Protein AF-0000000075948642 (afdb_homodimer)

pLDDT: mean 92.13, std 7.54, range [56.5, 98.81]

Secondary structure (DSSP, 8-state):
-PPBHHHHHHHTHHHHHHHHHHHHTT--HHHHHHHHHHHHHHHHTT--HHHHHHH---HHHHHHHHHHHHHHHHHTSTTPPPPPSSS--S-HHHHTTSSS---HHHHHHTHHHHHHHHHHHHHTHHHHHT-HHHHHHHHHHHHHHHHHHHHHHHHT----PPPPPHHHHSB---/-PPBHHHHHHHTHHHHHHHHHHHHTT--HHHHHHHHHHHHHHHHTT--HHHHHHH---HHHHHHHHHHHHHHHHHTSTTPPPPPSSS--S-HHHHTTSSS---HHHHHHTHHHHHHHHHHHHHTHHHHHT-HHHHHHHHHHHHHHHHHHHHHHHHT----PPPPPHHHHSB---

Sequence (348 aa):
MAVSVRDVLTFHRRDRRAYEKVIAVGRIPEIARNVVALFLWLELIGIDVITYVIECKNRRTVLRFVVEAESILACLRPDAAVPPSNTKSAIPLIAALISEPLGLHFFHFNREIAVRGLVHILDRVGTFIFDDNLYALLEGYEGAVRASEEESRRLGVQVALPELPPELAMPYSHMAVSVRDVLTFHRRDRRAYEKVIAVGRIPEIARNVVALFLWLELIGIDVITYVIECKNRRTVLRFVVEAESILACLRPDAAVPPSNTKSAIPLIAALISEPLGLHFFHFNREIAVRGLVHILDRVGTFIFDDNLYALLEGYEGAVRASEEESRRLGVQVALPELPPELAMPYSH

Foldseek 3Di:
DFQFLLNLCVVCVLLLLLLVLLVVLPDDNVLSLLLSLLQVVVVVVPQNVSVVLNPDPDSVVNVLSSQLSVVLVQLLDPPRDQDDPPDDASRVVSQVRDPDGDHSNVCNVVSVVSVVSSVVCCVASVVSSSDPVNVVLSVVQVVQQVVQVVVCVVVVHDRDRDDRDPNRGHGRDD/DFQFLLNLCVVCVLLLLLLVLVVVLPDDNVLSLLLSLLQVVCVVVPQNPSVVLNPDPDSVVNVLSSQLSVVLVQLLDPPHDQDDPPDDASRVVSQVRDPDGDHSNVCNVCSVVSVVSSVVCCVASVVSSSDPVNVVLSVVQVVQQVVQVVVCVVVVHDRDRDDRPPNRGHGRDD

Organism: Cocos nucifera (NCBI:txid13894)

Solvent-accessible surface area (backbone atoms only — not comparable to full-atom values): 19153 Å² total; per-residue (Å²): 130,76,37,24,37,45,55,51,49,49,67,38,40,66,57,35,50,32,35,52,51,41,37,71,70,66,41,55,68,73,56,24,50,54,44,44,35,46,35,56,51,37,35,46,54,57,31,67,51,51,65,52,48,61,68,50,83,52,64,66,61,46,44,50,53,51,52,29,43,51,53,49,56,52,36,47,39,92,86,40,70,83,53,68,84,82,56,77,56,81,35,57,73,68,31,66,60,39,93,58,94,56,50,62,41,56,46,44,76,42,20,70,60,51,50,37,28,37,51,38,41,49,74,44,64,35,60,55,53,72,29,66,66,58,51,51,51,49,51,52,51,53,50,48,39,50,51,32,45,52,51,16,62,76,68,72,51,79,68,65,76,64,83,74,56,67,78,40,59,34,70,52,82,131,130,76,38,24,37,46,54,50,48,49,66,39,42,68,56,35,50,33,33,52,50,41,38,70,71,67,41,54,69,75,57,22,52,54,44,44,37,46,36,54,51,37,36,47,55,57,31,66,50,51,67,52,49,60,67,51,81,51,64,68,60,46,44,49,54,51,52,30,43,52,54,49,56,52,35,47,40,93,84,41,70,83,54,68,84,83,56,78,51,81,34,57,73,70,29,67,59,41,94,58,94,56,47,61,41,58,45,44,75,43,20,69,61,50,49,36,27,37,51,36,40,49,73,44,66,36,61,54,53,71,28,66,65,58,50,52,51,48,52,51,49,53,50,47,39,51,52,31,46,53,52,18,62,74,69,70,50,81,68,65,77,65,84,76,55,67,78,40,60,35,71,51,81,130

Structure (mmCIF, N/CA/C/O backbone):
data_AF-0000000075948642-model_v1
#
loop_
_entity.id
_entity.type
_entity.pdbx_description
1 polymer 'Uncharacterized protein'
#
loop_
_atom_site.group_PDB
_atom_site.id
_atom_site.type_symbol
_atom_site.label_atom_id
_atom_site.label_alt_id
_atom_site.label_comp_id
_atom_site.label_asym_id
_atom_site.label_entity_id
_atom_site.label_seq_id
_atom_site.pdbx_PDB_ins_code
_atom_site.Cartn_x
_atom_site.Cartn_y
_atom_site.Cartn_z
_atom_site.occupancy
_atom_site.B_iso_or_equiv
_atom_site.auth_seq_id
_atom_site.auth_comp_id
_atom_site.auth_asym_id
_atom_site.auth_atom_id
_atom_site.pdbx_PDB_model_num
ATOM 1 N N . MET A 1 1 ? 11.117 -10.641 -12.352 1 56.5 1 MET A N 1
ATOM 2 C CA . MET A 1 1 ? 9.805 -10.734 -12.984 1 56.5 1 MET A CA 1
ATOM 3 C C . MET A 1 1 ? 8.898 -9.594 -12.539 1 56.5 1 MET A C 1
ATOM 5 O O . MET A 1 1 ? 9.031 -9.094 -11.422 1 56.5 1 MET A O 1
ATOM 9 N N . ALA A 1 2 ? 8.211 -8.938 -13.492 1 72.5 2 ALA A N 1
ATOM 10 C CA . ALA A 1 2 ? 7.301 -7.824 -13.25 1 72.5 2 ALA A CA 1
ATOM 11 C C . ALA A 1 2 ? 6.059 -8.289 -12.492 1 72.5 2 ALA A C 1
ATOM 13 O O . ALA A 1 2 ? 5.652 -9.445 -12.602 1 72.5 2 ALA A O 1
ATOM 14 N N . VAL A 1 3 ? 5.598 -7.543 -11.586 1 84.12 3 VAL A N 1
ATOM 15 C CA . VAL A 1 3 ? 4.355 -7.828 -10.867 1 84.12 3 VAL A CA 1
ATOM 16 C C . VAL A 1 3 ? 3.199 -7.934 -11.859 1 84.12 3 VAL A C 1
ATOM 18 O O . VAL A 1 3 ? 3.031 -7.07 -12.719 1 84.12 3 VAL A O 1
ATOM 21 N N . SER A 1 4 ? 2.514 -9.055 -11.812 1 87.75 4 SER A N 1
ATOM 22 C CA . SER A 1 4 ? 1.395 -9.258 -12.719 1 87.75 4 SER A CA 1
ATOM 23 C C . SER A 1 4 ? 0.08 -8.797 -12.102 1 87.75 4 SER A C 1
ATOM 25 O O . SER A 1 4 ? 0.013 -8.539 -10.898 1 87.75 4 SER A O 1
ATOM 27 N N . VAL A 1 5 ? -0.97 -8.734 -12.906 1 92.69 5 VAL A N 1
ATOM 28 C CA . VAL A 1 5 ? -2.312 -8.414 -12.43 1 92.69 5 VAL A CA 1
ATOM 29 C C . VAL A 1 5 ? -2.783 -9.477 -11.438 1 92.69 5 VAL A C 1
ATOM 31 O O . VAL A 1 5 ? -3.408 -9.148 -10.43 1 92.69 5 VAL A O 1
ATOM 34 N N . ARG A 1 6 ? -2.467 -10.672 -11.734 1 89.69 6 ARG A N 1
ATOM 35 C CA . ARG A 1 6 ? -2.801 -11.742 -10.797 1 89.69 6 ARG A CA 1
ATOM 36 C C . ARG A 1 6 ? -2.201 -11.477 -9.422 1 89.69 6 ARG A C 1
ATOM 38 O O . ARG A 1 6 ? -2.873 -11.648 -8.406 1 89.69 6 ARG A O 1
ATOM 45 N N . ASP A 1 7 ? -0.964 -11.086 -9.453 1 85.81 7 ASP A N 1
ATOM 46 C CA . ASP A 1 7 ? -0.274 -10.812 -8.195 1 85.81 7 ASP A CA 1
ATOM 47 C C . ASP A 1 7 ? -0.971 -9.695 -7.422 1 85.81 7 ASP A C 1
ATOM 49 O O . ASP A 1 7 ? -1.131 -9.781 -6.203 1 85.81 7 ASP A O 1
ATOM 53 N N . VAL A 1 8 ? -1.447 -8.711 -8.117 1 90.88 8 VAL A N 1
ATOM 54 C CA . VAL A 1 8 ? -2.119 -7.566 -7.508 1 90.88 8 VAL A CA 1
ATOM 55 C C . VAL A 1 8 ? -3.445 -8.016 -6.895 1 90.88 8 VAL A C 1
ATOM 57 O O . VAL A 1 8 ? -3.74 -7.695 -5.742 1 90.88 8 VAL A O 1
ATOM 60 N N . LEU A 1 9 ? -4.145 -8.75 -7.664 1 93 9 LEU A N 1
ATOM 61 C CA . LEU A 1 9 ? -5.453 -9.203 -7.199 1 93 9 LEU A CA 1
ATOM 62 C C . LEU A 1 9 ? -5.312 -10.109 -5.984 1 93 9 LEU A C 1
ATOM 64 O O . LEU A 1 9 ? -6.086 -10 -5.031 1 93 9 LEU A O 1
ATOM 68 N N . THR A 1 10 ? -4.312 -10.922 -6.035 1 87.81 10 THR A N 1
ATOM 69 C CA . THR A 1 10 ? -4.078 -11.836 -4.918 1 87.81 10 THR A CA 1
ATOM 70 C C . THR A 1 10 ? -3.656 -11.062 -3.672 1 87.81 10 THR A C 1
ATOM 72 O O . THR A 1 10 ? -4.141 -11.336 -2.572 1 87.81 10 THR A O 1
ATOM 75 N N . PHE A 1 11 ? -2.846 -10.109 -3.893 1 87.75 11 PHE A N 1
ATOM 76 C CA . PHE A 1 11 ? -2.336 -9.32 -2.775 1 87.75 11 PHE A CA 1
ATOM 77 C C . PHE A 1 11 ? -3.455 -8.516 -2.121 1 87.75 11 PHE A C 1
ATOM 79 O O . PHE A 1 11 ? -3.455 -8.32 -0.905 1 87.75 11 PHE A O 1
ATOM 86 N N . HIS A 1 12 ? -4.453 -8.125 -2.855 1 91.56 12 HIS A N 1
ATOM 87 C CA . HIS A 1 12 ? -5.516 -7.266 -2.354 1 91.56 12 HIS A CA 1
ATOM 88 C C . HIS A 1 12 ? -6.824 -8.031 -2.205 1 91.56 12 HIS A C 1
ATOM 90 O O . HIS A 1 12 ? -7.906 -7.445 -2.268 1 91.56 12 HIS A O 1
ATOM 96 N N . ARG A 1 13 ? -6.738 -9.273 -2.043 1 91.06 13 ARG A N 1
ATOM 97 C CA . ARG A 1 13 ? -7.922 -10.125 -1.941 1 91.06 13 ARG A CA 1
ATOM 98 C C . ARG A 1 13 ? -8.773 -9.734 -0.736 1 91.06 13 ARG A C 1
ATOM 100 O O . ARG A 1 13 ? -10 -9.758 -0.802 1 91.06 13 ARG A O 1
ATOM 107 N N . ARG A 1 14 ? -8.133 -9.445 0.344 1 93.06 14 ARG A N 1
ATOM 108 C CA . ARG A 1 14 ? -8.859 -9.039 1.541 1 93.06 14 ARG A CA 1
ATOM 109 C C . ARG A 1 14 ? -9.656 -7.766 1.29 1 93.06 14 ARG A C 1
ATOM 111 O O . ARG A 1 14 ? -10.781 -7.625 1.775 1 93.06 14 ARG A O 1
ATOM 118 N N . ASP A 1 15 ? -9.094 -6.887 0.523 1 95.75 15 ASP A N 1
ATOM 119 C CA . ASP A 1 15 ? -9.773 -5.637 0.198 1 95.75 15 ASP A CA 1
ATOM 120 C C . ASP A 1 15 ? -11.023 -5.898 -0.641 1 95.75 15 ASP A C 1
ATOM 122 O O . ASP A 1 15 ? -12.055 -5.25 -0.445 1 95.75 15 ASP A O 1
ATOM 126 N N . ARG A 1 16 ? -10.883 -6.832 -1.544 1 96.5 16 ARG A N 1
ATOM 127 C CA . ARG A 1 16 ? -12.039 -7.23 -2.344 1 96.5 16 ARG A CA 1
ATOM 128 C C . ARG A 1 16 ? -13.141 -7.809 -1.464 1 96.5 16 ARG A C 1
ATOM 130 O O . ARG A 1 16 ? -14.32 -7.504 -1.659 1 96.5 16 ARG A O 1
ATOM 137 N N . ARG A 1 17 ? -12.773 -8.602 -0.506 1 95.5 17 ARG A N 1
ATOM 138 C CA . ARG A 1 17 ? -13.75 -9.172 0.417 1 95.5 17 ARG A CA 1
ATOM 139 C C . ARG A 1 17 ? -14.453 -8.078 1.207 1 95.5 17 ARG A C 1
ATOM 141 O O . ARG A 1 17 ? -15.672 -8.141 1.419 1 95.5 17 ARG A O 1
ATOM 148 N N . ALA A 1 18 ? -13.695 -7.117 1.641 1 97.75 18 ALA A N 1
ATOM 149 C CA . ALA A 1 18 ? -14.305 -5.988 2.338 1 97.75 18 ALA A CA 1
ATOM 150 C C . ALA A 1 18 ? -15.305 -5.266 1.444 1 97.75 18 ALA A C 1
ATOM 152 O O . ALA A 1 18 ? -16.406 -4.906 1.892 1 97.75 18 ALA A O 1
ATOM 153 N N . TYR A 1 19 ? -14.922 -5.066 0.208 1 98.5 19 TYR A N 1
ATOM 154 C CA . TYR A 1 19 ? -15.797 -4.445 -0.784 1 98.5 19 TYR A CA 1
ATOM 155 C C . TYR A 1 19 ? -17.109 -5.207 -0.915 1 98.5 19 TYR A C 1
ATOM 157 O O . TYR A 1 19 ? -18.188 -4.613 -0.889 1 98.5 19 TYR A O 1
ATOM 165 N N . GLU A 1 20 ? -17.031 -6.477 -0.992 1 97.38 20 GLU A N 1
ATOM 166 C CA . GLU A 1 20 ? -18.219 -7.316 -1.11 1 97.38 20 GLU A CA 1
ATOM 167 C C . GLU A 1 20 ? -19.094 -7.199 0.127 1 97.38 20 GLU A C 1
ATOM 169 O O . GLU A 1 20 ? -20.328 -7.207 0.021 1 97.38 20 GLU A O 1
ATOM 174 N N . LYS A 1 21 ? -18.484 -7.105 1.248 1 98.19 21 LYS A N 1
ATOM 175 C CA . LYS A 1 21 ? -19.25 -6.941 2.479 1 98.19 21 LYS A CA 1
ATOM 176 C C . LYS A 1 21 ? -19.984 -5.605 2.494 1 98.19 21 LYS A C 1
ATOM 178 O O . LYS A 1 21 ? -21.141 -5.527 2.949 1 98.19 21 LYS A O 1
ATOM 183 N N . VAL A 1 22 ? -19.328 -4.582 2.02 1 98.56 22 VAL A N 1
ATOM 184 C CA . VAL A 1 22 ? -19.938 -3.264 1.978 1 98.56 22 VAL A CA 1
ATOM 185 C C . VAL A 1 22 ? -21.125 -3.277 1.008 1 98.56 22 VAL A C 1
ATOM 187 O O . VAL A 1 22 ? -22.188 -2.711 1.298 1 98.56 22 VAL A O 1
ATOM 190 N N . ILE A 1 23 ? -20.984 -3.971 -0.097 1 98.31 23 ILE A N 1
ATOM 191 C CA . ILE A 1 23 ? -22.078 -4.145 -1.049 1 98.31 23 ILE A CA 1
ATOM 192 C C . ILE A 1 23 ? -23.219 -4.891 -0.381 1 98.31 23 ILE A C 1
ATOM 194 O O . ILE A 1 23 ? -24.391 -4.516 -0.535 1 98.31 23 ILE A O 1
ATOM 198 N N . ALA A 1 24 ? -22.891 -5.848 0.366 1 97.56 24 ALA A N 1
ATOM 199 C CA . ALA A 1 24 ? -23.875 -6.727 0.978 1 97.56 24 ALA A CA 1
ATOM 200 C C . ALA A 1 24 ? -24.734 -5.969 1.991 1 97.56 24 ALA A C 1
ATOM 202 O O . ALA A 1 24 ? -25.875 -6.348 2.252 1 97.56 24 ALA A O 1
ATOM 203 N N . VAL A 1 25 ? -24.203 -4.938 2.547 1 97.94 25 VAL A N 1
ATOM 204 C CA . VAL A 1 25 ? -24.984 -4.191 3.529 1 97.94 25 VAL A CA 1
ATOM 205 C C . VAL A 1 25 ? -25.766 -3.088 2.832 1 97.94 25 VAL A C 1
ATOM 207 O O . VAL A 1 25 ? -26.391 -2.244 3.49 1 97.94 25 VAL A O 1
ATOM 210 N N . GLY A 1 26 ? -25.656 -3.012 1.546 1 97.56 26 GLY A N 1
ATOM 211 C CA . GLY A 1 26 ? -26.656 -2.236 0.812 1 97.56 26 GLY A CA 1
ATOM 212 C C . GLY A 1 26 ? -26.062 -1.026 0.114 1 97.56 26 GLY A C 1
ATOM 213 O O . GLY A 1 26 ? -26.797 -0.199 -0.432 1 97.56 26 GLY A O 1
ATOM 214 N N . ARG A 1 27 ? -24.812 -0.917 0.08 1 98.19 27 ARG A N 1
ATOM 215 C CA . ARG A 1 27 ? -24.234 0.229 -0.607 1 98.19 27 ARG A CA 1
ATOM 216 C C . ARG A 1 27 ? -24.016 -0.07 -2.088 1 98.19 27 ARG A C 1
ATOM 218 O O . ARG A 1 27 ? -23.672 -1.196 -2.455 1 98.19 27 ARG A O 1
ATOM 225 N N . ILE A 1 28 ? -24.25 0.987 -2.861 1 98 28 ILE A N 1
ATOM 226 C CA . ILE A 1 28 ? -24 0.868 -4.293 1 98 28 ILE A CA 1
ATOM 227 C C . ILE A 1 28 ? -22.5 0.873 -4.555 1 98 28 ILE A C 1
ATOM 229 O O . ILE A 1 28 ? -21.719 1.335 -3.721 1 98 28 ILE A O 1
ATOM 233 N N . PRO A 1 29 ? -22.031 0.426 -5.695 1 97.69 29 PRO A N 1
ATOM 234 C CA . PRO A 1 29 ? -20.609 0.275 -6 1 97.69 29 PRO A CA 1
ATOM 235 C C . PRO A 1 29 ? -19.828 1.581 -5.848 1 97.69 29 PRO A C 1
ATOM 237 O O . PRO A 1 29 ? -18.703 1.58 -5.344 1 97.69 29 PRO A O 1
ATOM 240 N N . GLU A 1 30 ? -20.406 2.645 -6.219 1 97.06 30 GLU A N 1
ATOM 241 C CA . GLU A 1 30 ? -19.719 3.93 -6.148 1 97.06 30 GLU A CA 1
ATOM 242 C C . GLU A 1 30 ? -19.359 4.285 -4.707 1 97.06 30 GLU A C 1
ATOM 244 O O . GLU A 1 30 ? -18.234 4.703 -4.43 1 97.06 30 GLU A O 1
ATOM 249 N N . ILE A 1 31 ? -20.281 4.07 -3.85 1 97.88 31 ILE A N 1
ATOM 250 C CA . ILE A 1 31 ? -20.062 4.359 -2.438 1 97.88 31 ILE A CA 1
ATOM 251 C C . ILE A 1 31 ? -19.141 3.312 -1.831 1 97.88 31 ILE A C 1
ATOM 253 O O . ILE A 1 31 ? -18.203 3.65 -1.094 1 97.88 31 ILE A O 1
ATOM 257 N N . ALA A 1 32 ? -19.359 2.092 -2.199 1 98.69 32 ALA A N 1
ATOM 258 C CA . ALA A 1 32 ? -18.578 0.983 -1.654 1 98.69 32 ALA A CA 1
ATOM 259 C C . ALA A 1 32 ? -17.094 1.134 -1.993 1 98.69 32 ALA A C 1
ATOM 261 O O . ALA A 1 32 ? -16.234 0.899 -1.146 1 98.69 32 ALA A O 1
ATOM 262 N N . ARG A 1 33 ? -16.844 1.571 -3.195 1 98.5 33 ARG A N 1
ATOM 263 C CA . ARG A 1 33 ? -15.453 1.778 -3.607 1 98.5 33 ARG A CA 1
ATOM 264 C C . ARG A 1 33 ? -14.781 2.844 -2.75 1 98.5 33 ARG A C 1
ATOM 266 O O . ARG A 1 33 ? -13.641 2.668 -2.314 1 98.5 33 ARG A O 1
ATOM 273 N N . ASN A 1 34 ? -15.508 3.926 -2.504 1 98.56 34 ASN A N 1
ATOM 274 C CA . ASN A 1 34 ? -14.945 5.012 -1.708 1 98.56 34 ASN A CA 1
ATOM 275 C C . ASN A 1 34 ? -14.734 4.59 -0.256 1 98.56 34 ASN A C 1
ATOM 277 O O . ASN A 1 34 ? -13.742 4.961 0.364 1 98.56 34 ASN A O 1
ATOM 281 N N . VAL A 1 35 ? -15.609 3.811 0.231 1 98.81 35 VAL A N 1
ATOM 282 C CA . VAL A 1 35 ? -15.531 3.336 1.608 1 98.81 35 VAL A CA 1
ATOM 283 C C . VAL A 1 35 ? -14.328 2.408 1.767 1 98.81 35 VAL A C 1
ATOM 285 O O . VAL A 1 35 ? -13.523 2.576 2.686 1 98.81 35 VAL A O 1
ATOM 288 N N . VAL A 1 36 ? -14.141 1.507 0.868 1 98.75 36 VAL A N 1
ATOM 289 C CA . VAL A 1 36 ? -13.047 0.55 0.965 1 98.75 36 VAL A CA 1
ATOM 290 C C . VAL A 1 36 ? -11.719 1.258 0.7 1 98.75 36 VAL A C 1
ATOM 292 O O . VAL A 1 36 ? -10.711 0.963 1.347 1 98.75 36 VAL A O 1
ATOM 295 N N . ALA A 1 37 ? -11.742 2.219 -0.238 1 98.44 37 ALA A N 1
ATOM 296 C CA . ALA A 1 37 ? -10.539 3.031 -0.441 1 98.44 37 ALA A CA 1
ATOM 297 C C . ALA A 1 37 ? -10.141 3.748 0.845 1 98.44 37 ALA A C 1
ATOM 299 O O . ALA A 1 37 ? -8.953 3.826 1.175 1 98.44 37 ALA A O 1
ATOM 300 N N . LEU A 1 38 ? -11.125 4.215 1.552 1 98.5 38 LEU A N 1
ATOM 301 C CA . LEU A 1 38 ? -10.844 4.863 2.828 1 98.5 38 LEU A CA 1
ATOM 302 C C . LEU A 1 38 ? -10.266 3.863 3.828 1 98.5 38 LEU A C 1
ATOM 304 O O . LEU A 1 38 ? -9.32 4.176 4.551 1 98.5 38 LEU A O 1
ATOM 308 N N . PHE A 1 39 ? -10.867 2.656 3.855 1 98.38 39 PHE A N 1
ATOM 309 C CA . PHE A 1 39 ? -10.336 1.626 4.738 1 98.38 39 PHE A CA 1
ATOM 310 C C . PHE A 1 39 ? -8.867 1.349 4.422 1 98.38 39 PHE A C 1
ATOM 312 O O . PHE A 1 39 ? -8.047 1.208 5.328 1 98.38 39 PHE A O 1
ATOM 319 N N . LEU A 1 40 ? -8.539 1.325 3.176 1 96.81 40 LEU A N 1
ATOM 320 C CA . LEU A 1 40 ? -7.156 1.107 2.75 1 96.81 40 LEU A CA 1
ATOM 321 C C . LEU A 1 40 ? -6.262 2.258 3.197 1 96.81 40 LEU A C 1
ATOM 323 O O . LEU A 1 40 ? -5.145 2.033 3.668 1 96.81 40 LEU A O 1
ATOM 327 N N . TRP A 1 41 ? -6.77 3.414 3.076 1 96.75 41 TRP A N 1
ATOM 328 C CA . TRP A 1 41 ? -6.004 4.586 3.488 1 96.75 41 TRP A CA 1
ATOM 329 C C . TRP A 1 41 ? -5.797 4.598 5 1 96.75 41 TRP A C 1
ATOM 331 O O . TRP A 1 41 ? -4.703 4.902 5.48 1 96.75 41 TRP A O 1
ATOM 341 N N . LEU A 1 42 ? -6.797 4.25 5.754 1 96.38 42 LEU A N 1
ATOM 342 C CA . LEU A 1 42 ? -6.691 4.168 7.207 1 96.38 42 LEU A CA 1
ATOM 343 C C . LEU A 1 42 ? -5.621 3.166 7.621 1 96.38 42 LEU A C 1
ATOM 345 O O . LEU A 1 42 ? -4.891 3.391 8.586 1 96.38 42 LEU A O 1
ATOM 349 N N . GLU A 1 43 ? -5.562 2.121 6.91 1 93.62 43 GLU A N 1
ATOM 350 C CA . GLU A 1 43 ? -4.547 1.113 7.199 1 93.62 43 GLU A CA 1
ATOM 351 C C . GLU A 1 43 ? -3.143 1.692 7.066 1 93.62 43 GLU A C 1
ATOM 353 O O . GLU A 1 43 ? -2.244 1.344 7.836 1 93.62 43 GLU A O 1
ATOM 358 N N . LEU A 1 44 ? -2.959 2.547 6.105 1 89.62 44 LEU A N 1
ATOM 359 C CA . LEU A 1 44 ? -1.662 3.166 5.863 1 89.62 44 LEU A CA 1
ATOM 360 C C . LEU A 1 44 ? -1.231 4.012 7.055 1 89.62 44 LEU A C 1
ATOM 362 O O . LEU A 1 44 ? -0.052 4.34 7.195 1 89.62 44 LEU A O 1
ATOM 366 N N . ILE A 1 45 ? -2.205 4.426 7.863 1 89.75 45 ILE A N 1
ATOM 367 C CA . ILE A 1 45 ? -1.838 5.223 9.031 1 89.75 45 ILE A CA 1
ATOM 368 C C . ILE A 1 45 ? -2.064 4.414 10.305 1 89.75 45 ILE A C 1
ATOM 370 O O . ILE A 1 45 ? -2.217 4.98 11.391 1 89.75 45 ILE A O 1
ATOM 374 N N . GLY A 1 46 ? -2.244 3.096 10.109 1 88.5 46 GLY A N 1
ATOM 375 C CA . GLY A 1 46 ? -2.184 2.189 11.242 1 88.5 46 GLY A CA 1
ATOM 376 C C . GLY A 1 46 ? -3.553 1.768 11.75 1 88.5 46 GLY A C 1
ATOM 377 O O . GLY A 1 46 ? -3.672 1.18 12.82 1 88.5 46 GLY A O 1
ATOM 378 N N . ILE A 1 47 ? -4.574 2.08 11.078 1 94.06 47 ILE A N 1
ATOM 379 C CA . ILE A 1 47 ? -5.922 1.711 11.5 1 94.06 47 ILE A CA 1
ATOM 380 C C . ILE A 1 47 ? -6.465 0.611 10.586 1 94.06 47 ILE A C 1
ATOM 382 O O . ILE A 1 47 ? -6.824 0.87 9.438 1 94.06 47 ILE A O 1
ATOM 386 N N . ASP A 1 48 ? -6.551 -0.571 11.117 1 93.69 48 ASP A N 1
ATOM 387 C CA . ASP A 1 48 ? -6.93 -1.726 10.305 1 93.69 48 ASP A CA 1
ATOM 388 C C . ASP A 1 48 ? -8.422 -2.016 10.438 1 93.69 48 ASP A C 1
ATOM 390 O O . ASP A 1 48 ? -8.828 -2.9 11.195 1 93.69 48 ASP A O 1
ATOM 394 N N . VAL A 1 49 ? -9.203 -1.4 9.648 1 96.62 49 VAL A N 1
ATOM 395 C CA . VAL A 1 49 ? -10.648 -1.585 9.648 1 96.62 49 VAL A CA 1
ATOM 396 C C . VAL A 1 49 ? -11.016 -2.814 8.82 1 96.62 49 VAL A C 1
ATOM 398 O O . VAL A 1 49 ? -11.969 -3.525 9.141 1 96.62 49 VAL A O 1
ATOM 401 N N . ILE A 1 50 ? -10.258 -3.096 7.812 1 96.19 50 ILE A N 1
ATOM 402 C CA . ILE A 1 50 ? -10.562 -4.148 6.848 1 96.19 50 ILE A CA 1
ATOM 403 C C . ILE A 1 50 ? -10.602 -5.5 7.559 1 96.19 50 ILE A C 1
ATOM 405 O O . ILE A 1 50 ? -11.547 -6.273 7.379 1 96.19 50 ILE A O 1
ATOM 409 N N . THR A 1 51 ? -9.633 -5.777 8.359 1 93.69 51 THR A N 1
ATOM 410 C CA . THR A 1 51 ? -9.586 -7.051 9.07 1 93.69 51 THR A CA 1
ATOM 411 C C . THR A 1 51 ? -10.844 -7.25 9.906 1 93.69 51 THR A C 1
ATOM 413 O O . THR A 1 51 ? -11.445 -8.32 9.883 1 93.69 51 THR A O 1
ATOM 416 N N . TYR A 1 52 ? -11.273 -6.18 10.555 1 94 52 TYR A N 1
ATOM 417 C CA . TYR A 1 52 ? -12.461 -6.262 11.398 1 94 52 TYR A CA 1
ATOM 418 C C . TYR A 1 52 ? -13.711 -6.496 10.555 1 94 52 TYR A C 1
ATOM 420 O O . TYR A 1 52 ? -14.539 -7.348 10.883 1 94 52 TYR A O 1
ATOM 428 N N . VAL A 1 53 ? -13.805 -5.793 9.508 1 96.75 53 VAL A N 1
ATOM 429 C CA . VAL A 1 53 ? -14.969 -5.863 8.633 1 96.75 53 VAL A CA 1
ATOM 430 C C . VAL A 1 53 ? -15.078 -7.258 8.031 1 96.75 53 VAL A C 1
ATOM 432 O O . VAL A 1 53 ? -16.156 -7.859 8.023 1 96.75 53 VAL A O 1
ATOM 435 N N . ILE A 1 54 ? -14.016 -7.797 7.543 1 95.38 54 ILE A N 1
ATOM 436 C CA . ILE A 1 54 ? -14.047 -9.086 6.863 1 95.38 54 ILE A CA 1
ATOM 437 C C . ILE A 1 54 ? -14.359 -10.195 7.871 1 95.38 54 ILE A C 1
ATOM 439 O O . ILE A 1 54 ? -15.031 -11.172 7.547 1 95.38 54 ILE A O 1
ATOM 443 N N . GLU A 1 55 ? -13.922 -10.06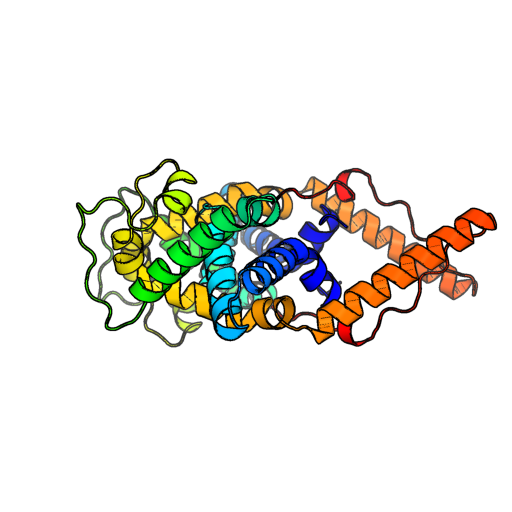2 9.07 1 94.75 55 GLU A N 1
ATOM 444 C CA . GLU A 1 55 ? -14.094 -11.109 10.07 1 94.75 55 GLU A CA 1
ATOM 445 C C . GLU A 1 55 ? -15.445 -10.984 10.773 1 94.75 55 GLU A C 1
ATOM 447 O O . GLU A 1 55 ? -15.938 -11.945 11.367 1 94.75 55 GLU A O 1
ATOM 452 N N . CYS A 1 56 ? -15.969 -9.836 10.766 1 95.5 56 CYS A N 1
ATOM 453 C CA . CYS A 1 56 ? -17.234 -9.57 11.461 1 95.5 56 CYS A CA 1
ATOM 454 C C . CYS A 1 56 ? -18.391 -10.258 10.766 1 95.5 56 CYS A C 1
ATOM 456 O O . CYS A 1 56 ? -18.609 -10.07 9.562 1 95.5 56 CYS A O 1
ATOM 458 N N . LYS A 1 57 ? -19.125 -11.086 11.484 1 95.38 57 LYS A N 1
ATOM 459 C CA . LYS A 1 57 ? -20.281 -11.797 10.938 1 95.38 57 LYS A CA 1
ATOM 460 C C . LYS A 1 57 ? -21.562 -11.008 11.141 1 95.38 57 LYS A C 1
ATOM 462 O O . LYS A 1 57 ? -22.578 -11.281 10.5 1 95.38 57 LYS A O 1
ATOM 467 N N . ASN A 1 58 ? -21.531 -10.039 12.062 1 96.56 58 ASN A N 1
ATOM 468 C CA . ASN A 1 58 ? -22.719 -9.234 12.375 1 96.56 58 ASN A CA 1
ATOM 469 C C . ASN A 1 58 ? -22.906 -8.102 11.359 1 96.56 58 ASN A C 1
ATOM 471 O O . ASN A 1 58 ? -22.125 -7.148 11.344 1 96.56 58 ASN A O 1
ATOM 475 N N . ARG A 1 59 ? -23.969 -8.211 10.609 1 95.94 59 ARG A N 1
ATOM 476 C CA . ARG A 1 59 ? -24.25 -7.273 9.523 1 95.94 59 ARG A CA 1
ATOM 477 C C . ARG A 1 59 ? -24.422 -5.855 10.055 1 95.94 59 ARG A C 1
ATOM 479 O O . ARG A 1 59 ? -24.016 -4.891 9.414 1 95.94 59 ARG A O 1
ATOM 486 N N . ARG A 1 60 ? -25.016 -5.707 11.164 1 97 60 ARG A N 1
ATOM 487 C CA . ARG A 1 60 ? -25.25 -4.395 11.742 1 97 60 ARG A CA 1
ATOM 488 C C . ARG A 1 60 ? -23.938 -3.711 12.125 1 97 60 ARG A C 1
ATOM 490 O O . ARG A 1 60 ? -23.781 -2.504 11.922 1 97 60 ARG A O 1
ATOM 497 N N . THR A 1 61 ? -23.078 -4.508 12.648 1 97.5 61 THR A N 1
ATOM 498 C CA . THR A 1 61 ? -21.766 -3.975 13.016 1 97.5 61 THR A CA 1
ATOM 499 C C . THR A 1 61 ? -21 -3.523 11.773 1 97.5 61 THR A C 1
ATOM 501 O O . THR A 1 61 ? -20.391 -2.453 11.766 1 97.5 61 THR A O 1
ATOM 504 N N . VAL A 1 62 ? -21.062 -4.309 10.742 1 98.25 62 VAL A N 1
ATOM 505 C CA . VAL A 1 62 ? -20.422 -3.93 9.484 1 98.25 62 VAL A CA 1
ATOM 506 C C . VAL A 1 62 ? -21.016 -2.615 8.984 1 98.25 62 VAL A C 1
ATOM 508 O O . VAL A 1 62 ? -20.281 -1.708 8.586 1 98.25 62 VAL A O 1
ATOM 511 N N . LEU A 1 63 ? -22.328 -2.535 9.07 1 98.25 63 LEU A N 1
ATOM 512 C CA . LEU A 1 63 ? -23.016 -1.323 8.625 1 98.25 63 LEU A CA 1
ATOM 513 C C . LEU A 1 63 ? -22.547 -0.113 9.422 1 98.25 63 LEU A C 1
ATOM 515 O O . LEU A 1 63 ? -22.375 0.975 8.867 1 98.25 63 LEU A O 1
ATOM 519 N N . ARG A 1 64 ? -22.312 -0.274 10.672 1 97.75 64 ARG A N 1
ATOM 520 C CA . ARG A 1 64 ? -21.859 0.828 11.508 1 97.75 64 ARG A CA 1
ATOM 521 C C . ARG A 1 64 ? -20.469 1.306 11.078 1 97.75 64 ARG A C 1
ATOM 523 O O . ARG A 1 64 ? -20.219 2.51 11.023 1 97.75 64 ARG A O 1
ATOM 530 N N . PHE A 1 65 ? -19.578 0.385 10.734 1 98.25 65 PHE A N 1
ATOM 531 C CA . PHE A 1 65 ? -18.281 0.751 10.195 1 98.25 65 PHE A CA 1
ATOM 532 C C . PHE A 1 65 ? -18.422 1.541 8.898 1 98.25 65 PHE A C 1
ATOM 534 O O . PHE A 1 65 ? -17.734 2.537 8.688 1 98.25 65 PHE A O 1
ATOM 541 N N . VAL A 1 66 ? -19.344 1.097 8.078 1 98.56 66 VAL A N 1
ATOM 542 C CA . VAL A 1 66 ? -19.562 1.731 6.785 1 98.56 66 VAL A CA 1
ATOM 543 C C . VAL A 1 66 ? -20.094 3.148 6.988 1 98.56 66 VAL A C 1
ATOM 545 O O . VAL A 1 66 ? -19.625 4.094 6.352 1 98.56 66 VAL A O 1
ATOM 548 N N . VAL A 1 67 ? -21.016 3.299 7.891 1 98.12 67 VAL A N 1
ATOM 549 C CA . VAL A 1 67 ? -21.609 4.602 8.156 1 98.12 67 VAL A CA 1
ATOM 550 C C . VAL A 1 67 ? -20.547 5.551 8.727 1 98.12 67 VAL A C 1
ATOM 552 O O . VAL A 1 67 ? -20.5 6.727 8.367 1 98.12 67 VAL A O 1
ATOM 555 N N . GLU A 1 68 ? -19.703 5.074 9.602 1 97.75 68 GLU A N 1
ATOM 556 C CA . GLU A 1 68 ? -18.609 5.887 10.125 1 97.75 68 GLU A CA 1
ATOM 557 C C . GLU A 1 68 ? -17.672 6.316 9.008 1 97.75 68 GLU A C 1
ATOM 559 O O .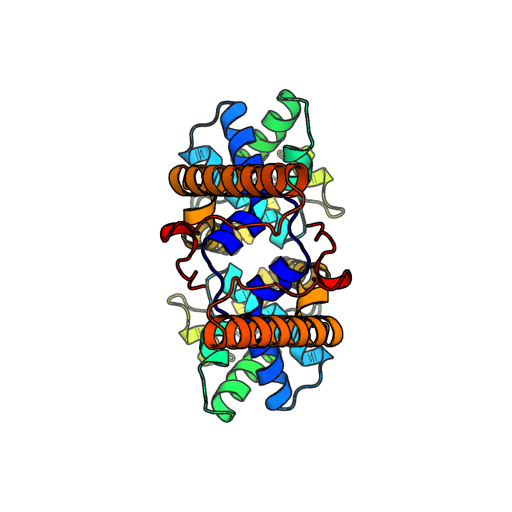 GLU A 1 68 ? -17.234 7.469 8.961 1 97.75 68 GLU A O 1
ATOM 564 N N . ALA A 1 69 ? -17.359 5.367 8.102 1 98.38 69 ALA A N 1
ATOM 565 C CA . ALA A 1 69 ? -16.516 5.703 6.961 1 98.38 69 ALA A CA 1
ATOM 566 C C . ALA A 1 69 ? -17.141 6.789 6.102 1 98.38 69 ALA A C 1
ATOM 568 O O . ALA A 1 69 ? -16.453 7.703 5.641 1 98.38 69 ALA A O 1
ATOM 569 N N . GLU A 1 70 ? -18.422 6.691 5.914 1 98.06 70 GLU A N 1
ATOM 570 C CA . GLU A 1 70 ? -19.141 7.703 5.148 1 98.06 70 GLU A CA 1
ATOM 571 C C . GLU A 1 70 ? -19.047 9.07 5.82 1 98.06 70 GLU A C 1
ATOM 573 O O . GLU A 1 70 ? -18.953 10.094 5.145 1 98.06 70 GLU A O 1
ATOM 578 N N . SER A 1 71 ? -19.109 9.094 7.125 1 96.25 71 SER A N 1
ATOM 579 C CA . SER A 1 71 ? -18.953 10.344 7.859 1 96.25 71 SER A CA 1
ATOM 580 C C . SER A 1 71 ? -17.562 10.945 7.648 1 96.25 71 SER A C 1
ATOM 582 O O . SER A 1 71 ? -17.422 12.164 7.5 1 96.25 71 SER A O 1
ATOM 584 N N . ILE A 1 72 ? -16.594 10.102 7.641 1 97.12 72 ILE A N 1
ATOM 585 C CA . ILE A 1 72 ? -15.227 10.562 7.395 1 97.12 72 ILE A CA 1
ATOM 586 C C . ILE A 1 72 ? -15.125 11.125 5.98 1 97.12 72 ILE A C 1
ATOM 588 O O . ILE A 1 72 ? -14.57 12.211 5.777 1 97.12 72 ILE A O 1
ATOM 592 N N . LEU A 1 73 ? -15.648 10.422 5.004 1 97.69 73 LEU A N 1
ATOM 593 C CA . LEU A 1 73 ? -15.609 10.867 3.613 1 97.69 73 LEU A CA 1
ATOM 594 C C . LEU A 1 73 ? -16.297 12.227 3.457 1 97.69 73 LEU A C 1
ATOM 596 O O . LEU A 1 73 ? -15.828 13.07 2.684 1 97.69 73 LEU A O 1
ATOM 600 N N . ALA A 1 74 ? -17.328 12.406 4.207 1 96 74 ALA A N 1
ATOM 601 C CA . ALA A 1 74 ? -18.031 13.688 4.176 1 96 74 ALA A CA 1
ATOM 602 C C . ALA A 1 74 ? -17.141 14.812 4.68 1 96 74 ALA A C 1
ATOM 604 O O . ALA A 1 74 ? -17.188 15.93 4.156 1 96 74 ALA A O 1
ATOM 605 N N . CYS A 1 75 ? -16.281 14.523 5.621 1 94.56 75 CYS A N 1
ATOM 606 C CA . CYS A 1 75 ? -15.383 15.508 6.223 1 94.56 75 CYS A CA 1
ATOM 607 C C . CYS A 1 75 ? -14.266 15.875 5.262 1 94.56 75 CYS A C 1
ATOM 609 O O . CYS A 1 75 ? -13.602 16.906 5.438 1 94.56 75 CYS A O 1
ATOM 611 N N . LEU A 1 76 ? -14.016 15.047 4.285 1 96.06 76 LEU A N 1
ATOM 612 C CA . LEU A 1 76 ? -12.898 15.266 3.379 1 96.06 76 LEU A CA 1
ATOM 613 C C . LEU A 1 76 ? -13.297 16.172 2.221 1 96.06 76 LEU A C 1
ATOM 615 O O . LEU A 1 76 ? -12.445 16.641 1.471 1 96.06 76 LEU A O 1
ATOM 619 N N . ARG A 1 77 ? -14.539 16.453 2.178 1 94.81 77 ARG A N 1
ATOM 620 C CA . ARG A 1 77 ? -15.016 17.328 1.101 1 94.81 77 ARG A CA 1
ATOM 621 C C . ARG A 1 77 ? -14.469 18.734 1.258 1 94.81 77 ARG A C 1
ATOM 623 O O . ARG A 1 77 ? -14.305 19.219 2.379 1 94.81 77 ARG A O 1
ATOM 630 N N . PRO A 1 78 ? -14.125 19.391 0.131 1 90.19 78 PRO A N 1
ATOM 631 C CA . PRO A 1 78 ? -13.531 20.719 0.191 1 90.19 78 PRO A CA 1
ATOM 632 C C . PRO A 1 78 ? -14.398 21.719 0.946 1 90.19 78 PRO A C 1
ATOM 634 O O . PRO A 1 78 ? -13.883 22.609 1.635 1 90.19 78 PRO A O 1
ATOM 637 N N . ASP A 1 79 ? -15.688 21.625 0.894 1 91.44 79 ASP A N 1
ATOM 638 C CA . ASP A 1 79 ? -16.594 22.594 1.502 1 91.44 79 ASP A CA 1
ATOM 639 C C . ASP A 1 79 ? -17.141 22.078 2.826 1 91.44 79 ASP A C 1
ATOM 641 O O . ASP A 1 79 ? -18.109 22.625 3.365 1 91.44 79 ASP A O 1
ATOM 645 N N . ALA A 1 80 ? -16.438 21.094 3.346 1 91.69 80 ALA A N 1
ATOM 646 C CA . ALA A 1 80 ? -16.953 20.516 4.582 1 91.69 80 ALA A CA 1
ATOM 647 C C . ALA A 1 80 ? -16.703 21.453 5.766 1 91.69 80 ALA A C 1
ATOM 649 O O . ALA A 1 80 ? -15.648 22.078 5.867 1 91.69 80 ALA A O 1
ATOM 650 N N . ALA A 1 81 ? -17.703 21.531 6.602 1 90.31 81 ALA A N 1
ATOM 651 C CA . ALA A 1 81 ? -17.578 22.328 7.816 1 90.31 81 ALA A CA 1
ATOM 652 C C . ALA A 1 81 ? -16.625 21.656 8.812 1 90.31 81 ALA A C 1
ATOM 654 O O . ALA A 1 81 ? -16.469 20.438 8.797 1 90.31 81 ALA A O 1
ATOM 655 N N . VAL A 1 82 ? -16 22.5 9.594 1 89.88 82 VAL A N 1
ATOM 656 C CA . VAL A 1 82 ? -15.141 21.984 10.656 1 89.88 82 VAL A CA 1
ATOM 657 C C . VAL A 1 82 ? -15.977 21.219 11.68 1 89.88 82 VAL A C 1
ATOM 659 O O . VAL A 1 82 ? -16.938 21.766 12.227 1 89.88 82 VAL A O 1
ATOM 662 N N . PRO A 1 83 ? -15.578 19.984 11.836 1 88.81 83 PRO A N 1
ATOM 663 C CA . PRO A 1 83 ? -16.328 19.234 12.836 1 88.81 83 PRO A CA 1
ATOM 664 C C . PRO A 1 83 ? -16.078 19.719 14.258 1 88.81 83 PRO A C 1
ATOM 666 O O . PRO A 1 83 ? -15.008 20.266 14.547 1 88.81 83 PRO A O 1
ATOM 669 N N . PRO A 1 84 ? -17.109 19.562 15.102 1 79.94 84 PRO A N 1
ATOM 670 C CA . PRO A 1 84 ? -16.875 19.953 16.5 1 79.94 84 PRO A CA 1
ATOM 671 C C . PRO A 1 84 ? -15.812 19.094 17.188 1 79.94 84 PRO A C 1
ATOM 673 O O . PRO A 1 84 ? -15.688 17.906 16.906 1 79.94 84 PRO A O 1
ATOM 676 N N . SER A 1 85 ? -14.953 19.719 17.984 1 70.5 85 SER A N 1
ATOM 677 C CA . SER A 1 85 ? -13.867 19.031 18.672 1 70.5 85 SER A CA 1
ATOM 678 C C . SER A 1 85 ? -14.406 18.094 19.75 1 70.5 85 SER A C 1
ATOM 680 O O . SER A 1 85 ? -13.828 17.031 20 1 70.5 85 SER A O 1
ATOM 682 N N . ASN A 1 86 ? -15.438 18.516 20.578 1 62.72 86 ASN A N 1
ATOM 683 C CA . ASN A 1 86 ? -15.93 17.812 21.766 1 62.72 86 ASN A CA 1
ATOM 684 C C . ASN A 1 86 ? -17 16.797 21.422 1 62.72 86 ASN A C 1
ATOM 686 O O . ASN A 1 86 ? -17.641 16.234 22.312 1 62.72 86 ASN A O 1
ATOM 690 N N . THR A 1 87 ? -17.422 16.734 20.266 1 56.56 87 THR A N 1
ATOM 691 C CA . THR A 1 87 ? -18.594 15.891 20.047 1 56.56 87 THR A CA 1
ATOM 692 C C . THR A 1 87 ? -18.25 14.414 20.203 1 56.56 87 THR A C 1
ATOM 694 O O . THR A 1 87 ? -17.125 14 19.891 1 56.56 87 THR A O 1
ATOM 697 N N . LYS A 1 88 ? -19.125 13.664 21.062 1 58.66 88 LYS A N 1
ATOM 698 C CA . LYS A 1 88 ? -19.172 12.203 21.047 1 58.66 88 LYS A CA 1
ATOM 699 C C . LYS A 1 88 ? -18.703 11.656 19.703 1 58.66 88 LYS A C 1
ATOM 701 O O . LYS A 1 88 ? -19.109 12.156 18.641 1 58.66 88 LYS A O 1
ATOM 706 N N . SER A 1 89 ? -17.719 10.867 19.656 1 71.5 89 SER A N 1
ATOM 707 C CA . SER A 1 89 ? -16.984 10.414 18.484 1 71.5 89 SER A CA 1
ATOM 708 C C . SER A 1 89 ? -17.922 9.898 17.406 1 71.5 89 SER A C 1
ATOM 710 O O . SER A 1 89 ? -18.781 9.055 17.672 1 71.5 89 SER A O 1
ATOM 712 N N . ALA A 1 90 ? -18.203 10.758 16.328 1 85.88 90 ALA A N 1
ATOM 713 C CA . ALA A 1 90 ? -19 10.367 15.164 1 85.88 90 ALA A CA 1
ATOM 714 C C . ALA A 1 90 ? -18.469 9.07 14.555 1 85.88 90 ALA A C 1
ATOM 716 O O . ALA A 1 90 ? -19.125 8.461 13.711 1 85.88 90 ALA A O 1
ATOM 717 N N . ILE A 1 91 ? -17.359 8.617 15.133 1 95.06 91 ILE A N 1
ATOM 718 C CA . ILE A 1 91 ? -16.766 7.41 14.562 1 95.06 91 ILE A CA 1
ATOM 719 C C . ILE A 1 91 ? -16.234 6.512 15.672 1 95.06 91 ILE A C 1
ATOM 721 O O . ILE A 1 91 ? -15.062 6.125 15.656 1 95.06 91 ILE A O 1
ATOM 725 N N . PRO A 1 92 ? -17.094 6.062 16.578 1 94.94 92 PRO A N 1
ATOM 726 C CA . PRO A 1 92 ? -16.641 5.34 17.766 1 94.94 92 PRO A CA 1
ATOM 727 C C . PRO A 1 92 ? -15.992 4 17.438 1 94.94 92 PRO A C 1
ATOM 729 O O . PRO A 1 92 ? -15.023 3.6 18.094 1 94.94 92 PRO A O 1
ATOM 732 N N . LEU A 1 93 ? -16.469 3.266 16.484 1 95.81 93 LEU A N 1
ATOM 733 C CA . LEU A 1 93 ? -15.906 1.952 16.172 1 95.81 93 LEU A CA 1
ATOM 734 C C . LEU A 1 93 ? -14.516 2.082 15.555 1 95.81 93 LEU A C 1
ATOM 736 O O . LEU A 1 93 ? -13.586 1.379 15.953 1 95.81 93 LEU A O 1
ATOM 740 N N . ILE A 1 94 ? -14.367 2.998 14.555 1 96.56 94 ILE A N 1
ATOM 741 C CA . ILE A 1 94 ? -13.086 3.193 13.891 1 96.56 94 ILE A CA 1
ATOM 742 C C . ILE A 1 94 ? -12.078 3.787 14.875 1 96.56 94 ILE A C 1
ATOM 744 O O . ILE A 1 94 ? -10.922 3.367 14.922 1 96.56 94 ILE A O 1
ATOM 748 N N . ALA A 1 95 ? -12.539 4.703 15.742 1 94.12 95 ALA A N 1
ATOM 749 C CA . ALA A 1 95 ? -11.672 5.352 16.719 1 94.12 95 ALA A CA 1
ATOM 750 C C . ALA A 1 95 ? -11.164 4.348 17.75 1 94.12 95 ALA A C 1
ATOM 752 O O . ALA A 1 95 ? -10.078 4.523 18.312 1 94.12 95 ALA A O 1
ATOM 753 N N . ALA A 1 96 ? -11.883 3.289 18 1 94.44 96 ALA A N 1
ATOM 754 C CA . ALA A 1 96 ? -11.516 2.287 19 1 94.44 96 ALA A CA 1
ATOM 755 C C . ALA A 1 96 ? -10.375 1.409 18.5 1 94.44 96 ALA A C 1
ATOM 757 O O . ALA A 1 96 ? -9.758 0.678 19.281 1 94.44 96 ALA A O 1
ATOM 758 N N . LEU A 1 97 ? -10.031 1.497 17.25 1 93.56 97 LEU A N 1
ATOM 759 C CA . LEU A 1 97 ? -9.039 0.605 16.656 1 93.56 97 LEU A CA 1
ATOM 760 C C . LEU A 1 97 ? -7.637 1.183 16.797 1 93.56 97 LEU A C 1
ATOM 762 O O . LEU A 1 97 ? -6.664 0.563 16.359 1 93.56 97 LEU A O 1
ATOM 766 N N . ILE A 1 98 ? -7.555 2.354 17.344 1 90.94 98 ILE A N 1
ATOM 767 C CA . ILE A 1 98 ? -6.246 2.965 17.547 1 90.94 98 ILE A CA 1
ATOM 768 C C . ILE A 1 98 ? -6.141 3.508 18.969 1 90.94 98 ILE A C 1
ATOM 770 O O . ILE A 1 98 ? -7.148 3.859 19.578 1 90.94 98 ILE A O 1
ATOM 774 N N . SER A 1 99 ? -4.957 3.566 19.484 1 88.06 99 SER A N 1
ATOM 775 C CA . SER A 1 99 ? -4.738 3.951 20.875 1 88.06 99 SER A CA 1
ATOM 776 C C . SER A 1 99 ? -4.863 5.461 21.062 1 88.06 99 SER A C 1
ATOM 778 O O . SER A 1 99 ? -5.293 5.93 22.125 1 88.06 99 SER A O 1
ATOM 780 N N . GLU A 1 100 ? -4.594 6.258 20.078 1 87.12 100 GLU A N 1
ATOM 781 C CA . GLU A 1 100 ? -4.656 7.715 20.156 1 87.12 100 GLU A CA 1
ATOM 782 C C . GLU A 1 100 ? -6.07 8.219 19.875 1 87.12 100 GLU A C 1
ATOM 784 O O . GLU A 1 100 ? -6.82 7.605 19.125 1 87.12 100 GLU A O 1
ATOM 789 N N . PRO A 1 101 ? -6.383 9.352 20.547 1 86.38 101 PRO A N 1
ATOM 790 C CA . PRO A 1 101 ? -7.688 9.938 20.219 1 86.38 101 PRO A CA 1
ATOM 791 C C . PRO A 1 101 ? -7.844 10.258 18.734 1 86.38 101 PRO A C 1
ATOM 793 O O . PRO A 1 101 ? -6.906 10.75 18.109 1 86.38 101 PRO A O 1
ATOM 796 N N . LEU A 1 102 ? -8.953 9.844 18.188 1 90.56 102 LEU A N 1
ATOM 797 C CA . LEU A 1 102 ? -9.242 10.055 16.781 1 90.56 102 LEU A CA 1
ATOM 798 C C . LEU A 1 102 ? -10.688 10.508 16.578 1 90.56 102 LEU A C 1
ATOM 800 O O . LEU A 1 102 ? -11.609 9.898 17.125 1 90.56 102 LEU A O 1
ATOM 804 N N . GLY A 1 103 ? -10.836 11.609 15.969 1 91.19 103 GLY A N 1
ATOM 805 C CA . GLY A 1 103 ? -12.148 12.125 15.617 1 91.19 103 GLY A CA 1
ATOM 806 C C . GLY A 1 103 ? -12.203 12.719 14.227 1 91.19 103 GLY A C 1
ATOM 807 O O . GLY A 1 103 ? -11.211 12.695 13.492 1 91.19 103 GLY A O 1
ATOM 808 N N . LEU A 1 104 ? -13.352 13.219 13.898 1 93.5 104 LEU A N 1
ATOM 809 C CA . LEU A 1 104 ? -13.547 13.766 12.562 1 93.5 104 LEU A CA 1
ATOM 810 C C . LEU A 1 104 ? -12.664 14.992 12.336 1 93.5 104 LEU A C 1
ATOM 812 O O . LEU A 1 104 ? -12.297 15.297 11.203 1 93.5 104 LEU A O 1
ATOM 816 N N . HIS A 1 105 ? -12.297 15.625 13.422 1 91.06 105 HIS A N 1
ATOM 817 C CA . HIS A 1 105 ? -11.43 16.797 13.305 1 91.06 105 HIS A CA 1
ATOM 818 C C . HIS A 1 105 ? -10.078 16.422 12.711 1 91.06 105 HIS A C 1
ATOM 820 O O . HIS A 1 105 ? -9.492 17.188 11.945 1 91.06 105 HIS A O 1
ATOM 826 N N . PHE A 1 106 ? -9.594 15.305 13.062 1 91.31 106 PHE A N 1
ATOM 827 C CA . PHE A 1 106 ? -8.344 14.797 12.508 1 91.31 106 PHE A CA 1
ATOM 828 C C . PHE A 1 106 ? -8.406 14.734 10.992 1 91.31 106 PHE A C 1
ATOM 830 O O . PHE A 1 106 ? -7.492 15.195 10.305 1 91.31 106 PHE A O 1
ATOM 837 N N . PHE A 1 107 ? -9.484 14.219 10.484 1 93.31 107 PHE A N 1
ATOM 838 C CA . PHE A 1 107 ? -9.633 14.031 9.047 1 93.31 107 PHE A CA 1
ATOM 839 C C . PHE A 1 107 ? -9.844 15.367 8.344 1 93.31 107 PHE A C 1
ATOM 841 O O . PHE A 1 107 ? -9.328 15.586 7.242 1 93.31 107 PHE A O 1
ATOM 848 N N . HIS A 1 108 ? -10.516 16.219 8.977 1 92.06 108 HIS A N 1
ATOM 849 C CA . HIS A 1 108 ? -10.688 17.547 8.406 1 92.06 108 HIS A CA 1
ATOM 850 C C . HIS A 1 108 ? -9.352 18.266 8.273 1 92.06 108 HIS A C 1
ATOM 852 O O . HIS A 1 108 ? -9.055 18.859 7.234 1 92.06 108 HIS A O 1
ATOM 858 N N . PHE A 1 109 ? -8.531 18.156 9.297 1 88.75 109 PHE A N 1
ATOM 859 C CA . PHE A 1 109 ? -7.25 18.859 9.328 1 88.75 109 PHE A CA 1
ATOM 860 C C . PHE A 1 109 ? -6.262 18.234 8.359 1 88.75 109 PHE A C 1
ATOM 862 O O . PHE A 1 109 ? -5.379 18.906 7.832 1 88.75 109 PHE A O 1
ATOM 869 N N . ASN A 1 110 ? -6.441 16.984 8.125 1 90.12 110 ASN A N 1
ATOM 870 C CA . ASN A 1 110 ? -5.516 16.266 7.258 1 90.12 110 ASN A CA 1
ATOM 871 C C . ASN A 1 110 ? -6.156 15.914 5.918 1 90.12 110 ASN A C 1
ATOM 873 O O . ASN A 1 110 ? -5.766 14.945 5.27 1 90.12 110 ASN A O 1
ATOM 877 N N . ARG A 1 111 ? -7.168 16.703 5.535 1 92.56 111 ARG A N 1
ATOM 878 C CA . ARG A 1 111 ? -7.992 16.344 4.387 1 92.56 111 ARG A CA 1
ATOM 879 C C . ARG A 1 111 ? -7.18 16.375 3.096 1 92.56 111 ARG A C 1
ATOM 881 O O . ARG A 1 111 ? -7.391 15.555 2.199 1 92.56 111 ARG A O 1
ATOM 888 N N . GLU A 1 112 ? -6.211 17.203 2.98 1 89.19 112 GLU A N 1
ATOM 889 C CA . GLU A 1 112 ? -5.438 17.297 1.744 1 89.19 112 GLU A CA 1
ATOM 890 C C . GLU A 1 112 ? -4.688 15.992 1.471 1 89.19 112 GLU A C 1
ATOM 892 O O . GLU A 1 112 ? -4.781 15.438 0.375 1 89.19 112 GLU A O 1
ATOM 897 N N . ILE A 1 113 ? -4.02 15.492 2.457 1 91.38 113 ILE A N 1
ATOM 898 C CA . ILE A 1 113 ? -3.238 14.266 2.299 1 91.38 113 ILE A CA 1
ATOM 899 C C . ILE A 1 113 ? -4.176 13.07 2.158 1 91.38 113 ILE A C 1
ATOM 901 O O . ILE A 1 113 ? -3.898 12.141 1.394 1 91.38 113 ILE A O 1
ATOM 905 N N . ALA A 1 114 ? -5.27 13.109 2.932 1 94.19 114 ALA A N 1
ATOM 906 C CA . ALA A 1 114 ? -6.227 12.008 2.85 1 94.19 114 ALA A CA 1
ATOM 907 C C . ALA A 1 114 ? -6.828 11.906 1.45 1 94.19 114 ALA A C 1
ATOM 909 O O . ALA A 1 114 ? -6.91 10.82 0.882 1 94.19 114 ALA A O 1
ATOM 910 N N . VAL A 1 115 ? -7.18 13.031 0.904 1 95.19 115 VAL A N 1
ATOM 911 C CA . VAL A 1 115 ? -7.789 13.055 -0.423 1 95.19 115 VAL A CA 1
ATOM 912 C C . VAL A 1 115 ? -6.773 12.586 -1.465 1 95.19 115 VAL A C 1
ATOM 914 O O . VAL A 1 115 ? -7.098 11.781 -2.336 1 95.19 115 VAL A O 1
ATOM 917 N N . ARG A 1 116 ? -5.551 13.078 -1.412 1 92.38 116 ARG A N 1
ATOM 918 C CA . ARG A 1 116 ? -4.508 12.617 -2.32 1 92.38 116 ARG A CA 1
ATOM 919 C C . ARG A 1 116 ? -4.336 11.102 -2.232 1 92.38 116 ARG A C 1
ATOM 921 O O . ARG A 1 116 ? -4.227 10.422 -3.258 1 92.38 116 ARG A O 1
ATOM 928 N N . GLY A 1 117 ? -4.289 10.625 -0.976 1 94.06 117 GLY A N 1
ATOM 929 C CA . GLY A 1 117 ? -4.16 9.188 -0.762 1 94.06 117 GLY A CA 1
ATOM 930 C C . GLY A 1 117 ? -5.312 8.398 -1.354 1 94.06 117 GLY A C 1
ATOM 931 O O . GLY A 1 117 ? -5.094 7.371 -2.004 1 94.06 117 GLY A O 1
ATOM 932 N N . LEU A 1 118 ? -6.531 8.898 -1.162 1 96.62 118 LEU A N 1
ATOM 933 C CA . LEU A 1 118 ? -7.715 8.219 -1.68 1 96.62 118 LEU A CA 1
ATOM 934 C C . LEU A 1 118 ? -7.711 8.203 -3.205 1 96.62 118 LEU A C 1
ATOM 936 O O . LEU A 1 118 ? -7.984 7.172 -3.82 1 96.62 118 LEU A O 1
ATOM 940 N N . VAL A 1 119 ? -7.426 9.32 -3.793 1 95.06 119 VAL A N 1
ATOM 941 C CA . VAL A 1 119 ? -7.367 9.422 -5.25 1 95.06 119 VAL A CA 1
ATOM 942 C C . VAL A 1 119 ? -6.316 8.453 -5.789 1 95.06 119 VAL A C 1
ATOM 944 O O . VAL A 1 119 ? -6.57 7.734 -6.762 1 95.06 119 VAL A O 1
ATOM 947 N N . HIS A 1 120 ? -5.188 8.445 -5.141 1 93.25 120 HIS A N 1
ATOM 948 C CA . HIS A 1 120 ? -4.117 7.535 -5.539 1 93.25 120 HIS A CA 1
ATOM 949 C C . HIS A 1 120 ? -4.578 6.082 -5.484 1 93.25 120 HIS A C 1
ATOM 951 O O . HIS A 1 120 ? -4.359 5.32 -6.426 1 93.25 120 HIS A O 1
ATOM 957 N N . ILE A 1 121 ? -5.203 5.668 -4.426 1 95.75 121 ILE A N 1
ATOM 958 C CA . ILE A 1 121 ? -5.695 4.309 -4.242 1 95.75 121 ILE A CA 1
ATOM 959 C C . ILE A 1 121 ? -6.715 3.977 -5.328 1 95.75 121 ILE A C 1
ATOM 961 O O . ILE A 1 121 ? -6.613 2.939 -5.984 1 95.75 121 ILE A O 1
ATOM 965 N N . LEU A 1 122 ? -7.625 4.855 -5.551 1 96.94 122 LEU A N 1
ATOM 966 C CA . LEU A 1 122 ? -8.727 4.598 -6.473 1 96.94 122 LEU A CA 1
ATOM 967 C C . LEU A 1 122 ? -8.227 4.547 -7.914 1 96.94 122 LEU A C 1
ATOM 969 O O . LEU A 1 122 ? -8.711 3.75 -8.719 1 96.94 122 LEU A O 1
ATOM 973 N N . ASP A 1 123 ? -7.223 5.367 -8.258 1 94.06 123 ASP A N 1
ATOM 974 C CA . ASP A 1 123 ? -6.742 5.465 -9.633 1 94.06 123 ASP A CA 1
ATOM 975 C C . ASP A 1 123 ? -5.719 4.375 -9.938 1 94.06 123 ASP A C 1
ATOM 977 O O . ASP A 1 123 ? -5.371 4.145 -11.094 1 94.06 123 ASP A O 1
ATOM 981 N N . ARG A 1 124 ? -5.25 3.764 -8.953 1 92.19 124 ARG A N 1
ATOM 982 C CA . ARG A 1 124 ? -4.234 2.73 -9.148 1 92.19 124 ARG A CA 1
ATOM 983 C C . ARG A 1 124 ? -4.777 1.355 -8.773 1 92.19 124 ARG A C 1
ATOM 985 O O . ARG A 1 124 ? -5.633 0.809 -9.477 1 92.19 124 ARG A O 1
ATOM 992 N N . VAL A 1 125 ? -4.453 0.864 -7.59 1 92.69 125 VAL A N 1
ATOM 993 C CA . VAL A 1 125 ? -4.805 -0.508 -7.238 1 92.69 125 VAL A CA 1
ATOM 994 C C . VAL A 1 125 ? -6.324 -0.668 -7.238 1 92.69 125 VAL A C 1
ATOM 996 O O . VAL A 1 125 ? -6.84 -1.762 -7.484 1 92.69 125 VAL A O 1
ATOM 999 N N . GLY A 1 126 ? -7.062 0.396 -6.98 1 96.44 126 GLY A N 1
ATOM 1000 C CA . GLY A 1 126 ? -8.516 0.338 -6.957 1 96.44 126 GLY A CA 1
ATOM 1001 C C . GLY A 1 126 ? -9.117 -0.115 -8.273 1 96.44 126 GLY A C 1
ATOM 1002 O O . GLY A 1 126 ? -10.148 -0.785 -8.289 1 96.44 126 GLY A O 1
ATOM 1003 N N . THR A 1 127 ? -8.477 0.221 -9.367 1 95.81 127 THR A N 1
ATOM 1004 C CA . THR A 1 127 ? -8.969 -0.157 -10.688 1 95.81 127 THR A CA 1
ATOM 1005 C C . THR A 1 127 ? -8.984 -1.675 -10.844 1 95.81 127 THR A C 1
ATOM 1007 O O . THR A 1 127 ? -9.766 -2.217 -11.625 1 95.81 127 THR A O 1
ATOM 1010 N N . PHE A 1 128 ? -8.203 -2.326 -10.07 1 95.25 128 PHE A N 1
ATOM 1011 C CA . PHE A 1 128 ? -8.133 -3.781 -10.125 1 95.25 128 PHE A CA 1
ATOM 1012 C C . PHE A 1 128 ? -9 -4.41 -9.039 1 95.25 128 PHE A C 1
ATOM 1014 O O . PHE A 1 128 ? -9.75 -5.352 -9.305 1 95.25 128 PHE A O 1
ATOM 1021 N N . ILE A 1 129 ? -8.898 -3.877 -7.867 1 95.56 129 ILE A N 1
ATOM 1022 C CA . ILE A 1 129 ? -9.625 -4.402 -6.715 1 95.56 129 ILE A CA 1
ATOM 1023 C C . ILE A 1 129 ? -11.125 -4.391 -7.004 1 95.56 129 ILE A C 1
ATOM 1025 O O . ILE A 1 129 ? -11.836 -5.332 -6.648 1 95.56 129 ILE A O 1
ATOM 1029 N N . PHE A 1 130 ? -11.562 -3.377 -7.68 1 97.88 130 PHE A N 1
ATOM 1030 C CA . PHE A 1 130 ? -13 -3.186 -7.781 1 97.88 130 PHE A CA 1
ATOM 1031 C C . PHE A 1 130 ? -13.508 -3.627 -9.148 1 97.88 130 PHE A C 1
ATOM 1033 O O . PHE A 1 130 ? -14.672 -3.395 -9.492 1 97.88 130 PHE A O 1
ATOM 1040 N N . ASP A 1 131 ? -12.703 -4.254 -9.93 1 96.81 131 ASP A N 1
ATOM 1041 C CA . ASP A 1 131 ? -13.086 -4.77 -11.234 1 96.81 131 ASP A CA 1
ATOM 1042 C C . ASP A 1 131 ? -13.711 -6.16 -11.117 1 96.81 131 ASP A C 1
ATOM 1044 O O . ASP A 1 131 ? -13 -7.148 -10.914 1 96.81 131 ASP A O 1
ATOM 1048 N N . ASP A 1 132 ? -14.977 -6.199 -11.352 1 96.25 132 ASP A N 1
ATOM 1049 C CA . ASP A 1 132 ? -15.719 -7.445 -11.188 1 96.25 132 ASP A CA 1
ATOM 1050 C C . ASP A 1 132 ? -15.242 -8.5 -12.18 1 96.25 132 ASP A C 1
ATOM 1052 O O . ASP A 1 132 ? -15.188 -9.688 -11.852 1 96.25 132 ASP A O 1
ATOM 1056 N N . ASN A 1 133 ? -14.898 -8.055 -13.289 1 96.94 133 ASN A N 1
ATOM 1057 C CA . ASN A 1 133 ? -14.492 -9.008 -14.32 1 96.94 133 ASN A CA 1
ATOM 1058 C C . ASN A 1 133 ? -13.148 -9.648 -13.992 1 96.94 133 ASN A C 1
ATOM 1060 O O . ASN A 1 133 ? -12.969 -10.852 -14.172 1 96.94 133 ASN A O 1
ATOM 1064 N N . LEU A 1 134 ? -12.258 -8.883 -13.508 1 96.81 134 LEU A N 1
ATOM 1065 C CA . LEU A 1 134 ? -10.938 -9.398 -13.164 1 96.81 134 LEU A CA 1
ATOM 1066 C C . LEU A 1 134 ? -11.031 -10.414 -12.031 1 96.81 134 LEU A C 1
ATOM 1068 O O . LEU A 1 134 ? -10.367 -11.453 -12.062 1 96.81 134 LEU A O 1
ATOM 1072 N N . TYR A 1 135 ? -11.836 -10.164 -11.102 1 95.12 135 TYR A N 1
ATOM 1073 C CA . TYR A 1 135 ? -11.953 -11.094 -9.977 1 95.12 135 TYR A CA 1
ATOM 1074 C C . TYR A 1 135 ? -12.688 -12.359 -10.391 1 95.12 135 TYR A C 1
ATOM 1076 O O . TYR A 1 135 ? -12.391 -13.445 -9.891 1 95.12 135 TYR A O 1
ATOM 1084 N N . ALA A 1 136 ? -13.633 -12.227 -11.25 1 96 136 ALA A N 1
ATOM 1085 C CA . ALA A 1 136 ? -14.281 -13.422 -11.789 1 96 136 ALA A CA 1
ATOM 1086 C C . ALA A 1 136 ? -13.281 -14.305 -12.516 1 96 136 ALA A C 1
ATOM 1088 O O . ALA A 1 136 ? -13.297 -15.531 -12.367 1 96 136 ALA A O 1
ATOM 1089 N N . LEU A 1 137 ? -12.453 -13.664 -13.289 1 96.75 137 LEU A N 1
ATOM 1090 C CA . LEU A 1 137 ? -11.414 -14.375 -14.016 1 96.75 137 LEU A CA 1
ATOM 1091 C C . LEU A 1 137 ? -10.445 -15.055 -13.055 1 96.75 137 LEU A C 1
ATOM 1093 O O . LEU A 1 137 ? -10.047 -16.203 -13.266 1 96.75 137 LEU A O 1
ATOM 1097 N N . LEU A 1 138 ? -10.094 -14.375 -12.031 1 95.5 138 LEU A N 1
ATOM 1098 C CA . LEU A 1 138 ? -9.18 -14.914 -11.031 1 95.5 138 LEU A CA 1
ATOM 1099 C C . LEU A 1 138 ? -9.797 -16.125 -10.336 1 95.5 138 LEU A C 1
ATOM 1101 O O . LEU A 1 138 ? -9.141 -17.172 -10.203 1 95.5 138 LEU A O 1
ATOM 1105 N N . GLU A 1 139 ? -10.977 -16.016 -9.938 1 94.31 139 GLU A N 1
ATOM 1106 C CA . GLU A 1 139 ? -11.672 -17.109 -9.273 1 94.31 139 GLU A CA 1
ATOM 1107 C C . GLU A 1 139 ? -11.797 -18.312 -10.195 1 94.31 139 GLU A C 1
ATOM 1109 O O . GLU A 1 139 ? -11.633 -19.453 -9.758 1 94.31 139 GLU A O 1
ATOM 1114 N N . GLY A 1 140 ? -12.148 -18.031 -11.391 1 95.56 140 GLY A N 1
ATOM 1115 C CA . GLY A 1 140 ? -12.195 -19.109 -12.367 1 95.56 140 GLY A CA 1
ATOM 1116 C C . GLY A 1 140 ? -10.867 -19.828 -12.531 1 95.56 140 GLY A C 1
ATOM 1117 O O . GLY A 1 140 ? -10.828 -21.062 -12.562 1 95.56 140 GLY A O 1
ATOM 1118 N N . TYR A 1 141 ? -9.891 -19.062 -12.672 1 95.06 141 TYR A N 1
ATOM 1119 C CA . TYR A 1 141 ? -8.555 -19.641 -12.828 1 95.06 141 TYR A CA 1
ATOM 1120 C C . TYR A 1 141 ? -8.18 -20.469 -1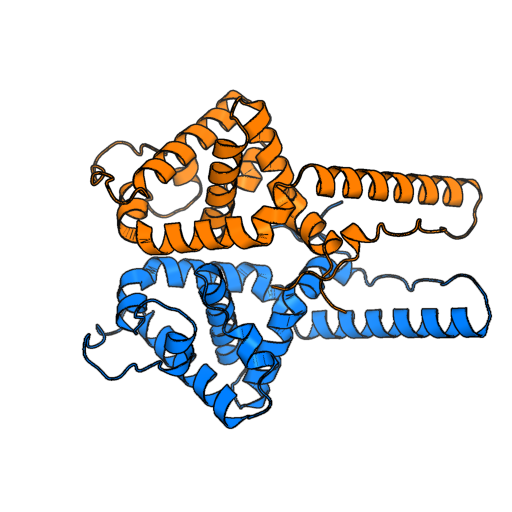1.602 1 95.06 141 TYR A C 1
ATOM 1122 O O . TYR A 1 141 ? -7.68 -21.594 -11.734 1 95.06 141 TYR A O 1
ATOM 1130 N N . GLU A 1 142 ? -8.398 -19.906 -10.438 1 91.56 142 GLU A N 1
ATOM 1131 C CA . GLU A 1 142 ? -8.055 -20.625 -9.211 1 91.56 142 GLU A CA 1
ATOM 1132 C C . GLU A 1 142 ? -8.875 -21.906 -9.062 1 91.56 142 GLU A C 1
ATOM 1134 O O . GLU A 1 142 ? -8.375 -22.906 -8.547 1 91.56 142 GLU A O 1
ATOM 1139 N N . GLY A 1 143 ? -10.078 -21.844 -9.477 1 93.44 143 GLY A N 1
ATOM 1140 C CA . GLY A 1 143 ? -10.883 -23.062 -9.516 1 93.44 143 GLY A CA 1
ATOM 1141 C C . GLY A 1 143 ? -10.312 -24.125 -10.43 1 93.44 143 GLY A C 1
ATOM 1142 O O . GLY A 1 143 ? -10.297 -25.297 -10.078 1 93.44 143 GLY A O 1
ATOM 1143 N N . ALA A 1 144 ? -9.844 -23.703 -11.523 1 94.31 144 ALA A N 1
ATOM 1144 C CA . ALA A 1 144 ? -9.234 -24.625 -12.484 1 94.31 144 ALA A CA 1
ATOM 1145 C C . ALA A 1 144 ? -7.953 -25.234 -11.914 1 94.31 144 ALA A C 1
ATOM 1147 O O . ALA A 1 144 ? -7.656 -26.406 -12.148 1 94.31 144 ALA A O 1
ATOM 1148 N N . VAL A 1 145 ? -7.234 -24.438 -11.305 1 90.38 145 VAL A N 1
ATOM 1149 C CA . VAL A 1 145 ? -6.004 -24.922 -10.68 1 90.38 145 VAL A CA 1
ATOM 1150 C C . VAL A 1 145 ? -6.328 -25.984 -9.641 1 90.38 145 VAL A C 1
ATOM 1152 O O . VAL A 1 145 ? -5.715 -27.062 -9.625 1 90.38 145 VAL A O 1
ATOM 1155 N N . ARG A 1 146 ? -7.316 -25.75 -8.844 1 91.88 146 ARG A N 1
ATOM 1156 C CA . ARG A 1 146 ? -7.719 -26.688 -7.809 1 91.88 146 ARG A CA 1
ATOM 1157 C C . ARG A 1 146 ? -8.211 -28 -8.422 1 91.88 146 ARG A C 1
ATOM 1159 O O . ARG A 1 146 ? -7.871 -29.078 -7.941 1 91.88 146 ARG A O 1
ATOM 1166 N N . ALA A 1 147 ? -8.938 -27.828 -9.391 1 93.44 147 ALA A N 1
ATOM 1167 C CA . ALA A 1 147 ? -9.445 -29.016 -10.078 1 93.44 147 ALA A CA 1
ATOM 1168 C C . ALA A 1 147 ? -8.305 -29.844 -10.648 1 93.44 147 ALA A C 1
ATOM 1170 O O . ALA A 1 147 ? -8.32 -31.078 -10.57 1 93.44 147 ALA A O 1
ATOM 1171 N N . SER A 1 148 ? -7.367 -29.234 -11.219 1 90.06 148 SER A N 1
ATOM 1172 C CA . SER A 1 148 ? -6.207 -29.922 -11.789 1 90.06 148 SER A CA 1
ATOM 1173 C C . SER A 1 148 ? -5.383 -30.609 -10.711 1 90.06 148 SER A C 1
ATOM 1175 O O . SER A 1 148 ? -4.883 -31.719 -10.914 1 90.06 148 SER A O 1
ATOM 1177 N N . GLU A 1 149 ? -5.238 -29.922 -9.602 1 88.06 149 GLU A N 1
ATOM 1178 C CA . GLU A 1 149 ? -4.496 -30.5 -8.484 1 88.06 149 GLU A CA 1
ATOM 1179 C C . GLU A 1 149 ? -5.195 -31.734 -7.93 1 88.06 149 GLU A C 1
ATOM 1181 O O . GLU A 1 149 ? -4.547 -32.75 -7.633 1 88.06 149 GLU A O 1
ATOM 1186 N N . GLU A 1 150 ? -6.48 -31.656 -7.777 1 91.5 150 GLU A N 1
ATOM 1187 C CA . GLU A 1 150 ? -7.254 -32.781 -7.273 1 91.5 150 GLU A CA 1
ATOM 1188 C C . GLU A 1 150 ? -7.176 -33.969 -8.227 1 91.5 150 GLU A C 1
ATOM 1190 O O . GLU A 1 150 ? -7.012 -35.125 -7.789 1 91.5 150 GLU A O 1
ATOM 1195 N N . GLU A 1 151 ? -7.305 -33.719 -9.453 1 91.5 151 GLU A N 1
ATOM 1196 C CA . GLU A 1 151 ? -7.219 -34.781 -10.461 1 91.5 151 GLU A CA 1
ATOM 1197 C C . GLU A 1 151 ? -5.844 -35.438 -10.453 1 91.5 151 GLU A C 1
ATOM 1199 O O . GLU A 1 151 ? -5.738 -36.656 -10.547 1 91.5 151 GLU A O 1
ATOM 1204 N N . SER A 1 152 ? -4.836 -34.625 -10.414 1 89 152 SER A N 1
ATOM 1205 C CA . SER A 1 152 ? -3.473 -35.125 -10.383 1 89 152 SER A CA 1
ATOM 1206 C C . SER A 1 152 ? -3.242 -36 -9.156 1 89 152 SER A C 1
ATOM 1208 O O . SER A 1 152 ? -2.547 -37.031 -9.234 1 89 152 SER A O 1
ATOM 1210 N N . ARG A 1 153 ? -3.756 -35.594 -8.016 1 89.56 153 ARG A N 1
ATOM 1211 C CA . ARG A 1 153 ? -3.633 -36.344 -6.785 1 89.56 153 ARG A CA 1
ATOM 1212 C C . ARG A 1 153 ? -4.336 -37.688 -6.91 1 89.56 153 ARG A C 1
ATOM 1214 O O . ARG A 1 153 ? -3.816 -38.719 -6.461 1 89.56 153 ARG A O 1
ATOM 1221 N N . ARG A 1 154 ? -5.5 -37.719 -7.504 1 92.19 154 ARG A N 1
ATOM 1222 C CA . ARG A 1 154 ? -6.289 -38.906 -7.699 1 92.19 154 ARG A CA 1
ATOM 1223 C C . ARG A 1 154 ? -5.559 -39.906 -8.609 1 92.19 154 ARG A C 1
ATOM 1225 O O . ARG A 1 154 ? -5.555 -41.094 -8.344 1 92.19 154 ARG A O 1
ATOM 1232 N N . LEU A 1 155 ? -4.855 -39.406 -9.523 1 92.56 155 LEU A N 1
ATOM 1233 C CA . LEU A 1 155 ? -4.23 -40.25 -10.547 1 92.56 155 LEU A CA 1
ATOM 1234 C C . LEU A 1 155 ? -2.771 -40.531 -10.203 1 92.56 155 LEU A C 1
ATOM 1236 O O . LEU A 1 155 ? -2.143 -41.406 -10.812 1 92.56 155 LEU A O 1
ATOM 1240 N N . GLY A 1 156 ? -2.271 -39.781 -9.219 1 86.56 156 GLY A N 1
ATOM 1241 C CA . GLY A 1 156 ? -0.879 -39.969 -8.836 1 86.56 156 GLY A CA 1
ATOM 1242 C C . GLY A 1 156 ? 0.094 -39.438 -9.883 1 86.56 156 GLY A C 1
ATOM 1243 O O . GLY A 1 156 ? 1.122 -40.062 -10.141 1 86.56 156 GLY A O 1
ATOM 1244 N N . VAL A 1 157 ? -0.31 -38.469 -10.633 1 84.56 157 VAL A N 1
ATOM 1245 C CA . VAL A 1 157 ? 0.536 -37.938 -11.68 1 84.56 157 VAL A CA 1
ATOM 1246 C C . VAL A 1 157 ? 0.933 -36.5 -11.328 1 84.56 157 VAL A C 1
ATOM 1248 O O . VAL A 1 157 ? 0.429 -35.938 -10.359 1 84.56 157 VAL A O 1
ATOM 1251 N N . GLN A 1 158 ? 1.865 -35.875 -12.016 1 81.38 158 GLN A N 1
ATOM 1252 C CA . GLN A 1 158 ? 2.311 -34.5 -11.828 1 81.38 158 GLN A CA 1
ATOM 1253 C C . GLN A 1 158 ? 1.206 -33.5 -12.18 1 81.38 158 GLN A C 1
ATOM 1255 O O . GLN A 1 158 ? 0.465 -33.719 -13.141 1 81.38 158 GLN A O 1
ATOM 1260 N N . VAL A 1 159 ? 1.048 -32.469 -11.383 1 81.5 159 VAL A N 1
ATOM 1261 C CA . VAL A 1 159 ? 0.017 -31.438 -11.586 1 81.5 159 VAL A CA 1
ATOM 1262 C C . VAL A 1 159 ? 0.29 -30.688 -12.883 1 81.5 159 VAL A C 1
ATOM 1264 O O . VAL A 1 159 ? 1.417 -30.25 -13.125 1 81.5 159 VAL A O 1
ATOM 1267 N N . ALA A 1 160 ? -0.709 -30.641 -13.758 1 79.94 160 ALA A N 1
ATOM 1268 C CA . ALA A 1 160 ? -0.662 -29.781 -14.93 1 79.94 160 ALA A CA 1
ATOM 1269 C C . ALA A 1 160 ? -1.4 -28.469 -14.672 1 79.94 160 ALA A C 1
ATOM 1271 O O . ALA A 1 160 ? -2.631 -28.438 -14.625 1 79.94 160 ALA A O 1
ATOM 1272 N N . LEU A 1 161 ? -0.659 -27.328 -14.523 1 83.44 161 LEU A N 1
ATOM 1273 C CA . LEU A 1 161 ? -1.3 -26.062 -14.234 1 83.44 161 LEU A CA 1
ATOM 1274 C C . LEU A 1 161 ? -2 -25.5 -15.477 1 83.44 161 LEU A C 1
ATOM 1276 O O . LEU A 1 161 ? -1.465 -25.578 -16.578 1 83.44 161 LEU A O 1
ATOM 1280 N N . PRO A 1 162 ? -3.23 -25.094 -15.25 1 89.12 162 PRO A N 1
ATOM 1281 C CA . PRO A 1 162 ? -3.926 -24.469 -16.375 1 89.12 162 PRO A CA 1
ATOM 1282 C C . PRO A 1 162 ? -3.223 -23.203 -16.875 1 89.12 162 PRO A C 1
ATOM 1284 O O . PRO A 1 162 ? -2.42 -22.609 -16.141 1 89.12 162 PRO A O 1
ATOM 1287 N N . GLU A 1 163 ? -3.533 -22.891 -18.078 1 90.06 163 GLU A N 1
ATOM 1288 C CA . GLU A 1 163 ? -2.961 -21.656 -18.641 1 90.06 163 GLU A CA 1
ATOM 1289 C C . GLU A 1 163 ? -3.525 -20.422 -17.953 1 90.06 163 GLU A C 1
ATOM 1291 O O . GLU A 1 163 ? -4.73 -20.344 -17.703 1 90.06 163 GLU A O 1
ATOM 1296 N N . LEU A 1 164 ? -2.678 -19.547 -17.609 1 92.12 164 LEU A N 1
ATOM 1297 C CA . LEU A 1 164 ? -3.076 -18.281 -17 1 92.12 164 LEU A CA 1
ATOM 1298 C C . LEU A 1 164 ? -3.703 -17.359 -18.031 1 92.12 164 LEU A C 1
ATOM 1300 O O . LEU A 1 164 ? -3.094 -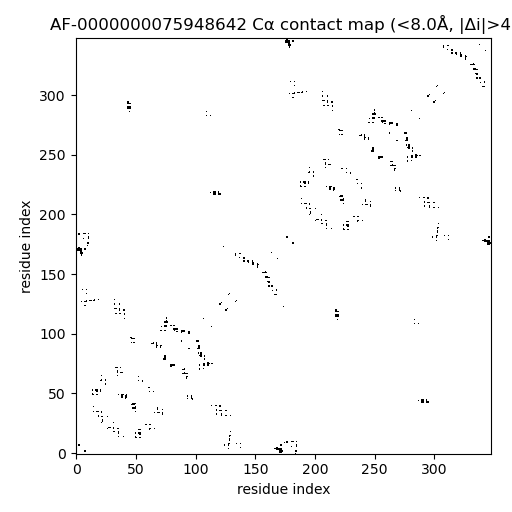17.062 -19.062 1 92.12 164 LEU A O 1
ATOM 1304 N N . PRO A 1 165 ? -4.945 -16.953 -17.766 1 94.38 165 PRO A N 1
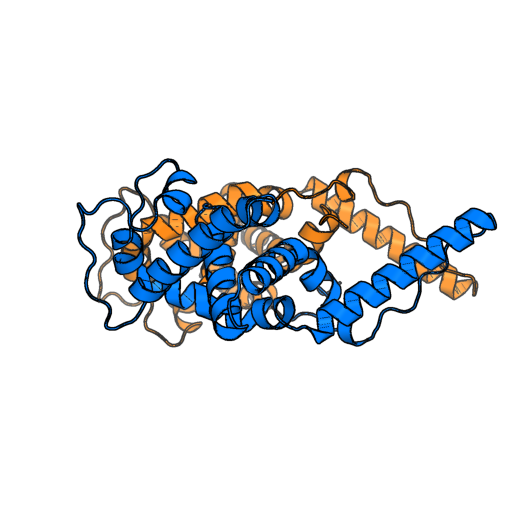ATOM 1305 C CA . PRO A 1 165 ? -5.547 -15.992 -18.688 1 94.38 165 PRO A CA 1
ATOM 1306 C C . PRO A 1 165 ? -4.652 -14.781 -18.938 1 94.38 165 PRO A C 1
ATOM 1308 O O . PRO A 1 165 ? -4.02 -14.266 -18.016 1 94.38 165 PRO A O 1
ATOM 1311 N N . PRO A 1 166 ? -4.566 -14.344 -20.172 1 94.94 166 PRO A N 1
ATOM 1312 C CA . PRO A 1 166 ? -3.67 -13.242 -20.531 1 94.94 166 PRO A CA 1
ATOM 1313 C C . PRO A 1 166 ? -3.928 -11.984 -19.703 1 94.94 166 PRO A C 1
ATOM 1315 O O . PRO A 1 166 ? -2.988 -11.25 -19.375 1 94.94 166 PRO A O 1
ATOM 1318 N N . GLU A 1 167 ? -5.211 -11.734 -19.359 1 95.19 167 GLU A N 1
ATOM 1319 C CA . GLU A 1 167 ? -5.566 -10.555 -18.578 1 95.19 167 GLU A CA 1
ATOM 1320 C C . GLU A 1 167 ? -4.895 -10.578 -17.203 1 95.19 167 GLU A C 1
ATOM 1322 O O . GLU A 1 167 ? -4.504 -9.539 -16.672 1 95.19 167 GLU A O 1
ATOM 1327 N N . LEU A 1 168 ? -4.754 -11.727 -16.688 1 94.19 168 LEU A N 1
ATOM 1328 C CA . LEU A 1 168 ? -4.168 -11.891 -15.359 1 94.19 168 LEU A CA 1
ATOM 1329 C C . LEU A 1 168 ? -2.646 -11.867 -15.43 1 94.19 168 LEU A C 1
ATOM 1331 O O . LEU A 1 168 ? -1.979 -11.578 -14.43 1 94.19 168 LEU A O 1
ATOM 1335 N N . ALA A 1 169 ? -2.15 -12.172 -16.609 1 92 169 ALA A N 1
ATOM 1336 C CA . ALA A 1 169 ? -0.703 -12.266 -16.797 1 92 169 ALA A CA 1
ATOM 1337 C C . ALA A 1 169 ? -0.101 -10.906 -17.125 1 92 169 ALA A C 1
ATOM 1339 O O . ALA A 1 169 ? 1.12 -10.734 -17.094 1 92 169 ALA A O 1
ATOM 1340 N N . MET A 1 170 ? -0.938 -9.938 -17.438 1 92.44 170 MET A N 1
ATOM 1341 C CA . MET A 1 170 ? -0.456 -8.609 -17.812 1 92.44 170 MET A CA 1
ATOM 1342 C C . MET A 1 170 ? 0.384 -8 -16.688 1 92.44 170 MET A C 1
ATOM 1344 O O . MET A 1 170 ? 0.05 -8.133 -15.516 1 92.44 170 MET A O 1
ATOM 1348 N N . PRO A 1 171 ? 1.465 -7.363 -17.109 1 88.88 171 PRO A N 1
ATOM 1349 C CA . PRO A 1 171 ? 2.256 -6.688 -16.078 1 88.88 171 PRO A CA 1
ATOM 1350 C C . PRO A 1 171 ? 1.518 -5.512 -15.445 1 88.88 171 PRO A C 1
ATOM 1352 O O . PRO A 1 171 ? 0.768 -4.809 -16.125 1 88.88 171 PRO A O 1
ATOM 1355 N N . TYR A 1 172 ? 1.641 -5.414 -14.148 1 86.81 172 TYR A N 1
ATOM 1356 C CA . TYR A 1 172 ? 1.146 -4.258 -13.414 1 86.81 172 TYR A CA 1
ATOM 1357 C C . TYR A 1 172 ? 2.201 -3.16 -13.352 1 86.81 172 TYR A C 1
ATOM 1359 O O . TYR A 1 172 ? 3.338 -3.408 -12.945 1 86.81 172 TYR A O 1
ATOM 1367 N N . SER A 1 173 ? 1.909 -2.053 -14 1 72.12 173 SER A N 1
ATOM 1368 C CA . SER A 1 173 ? 2.832 -0.926 -13.93 1 72.12 173 SER A CA 1
ATOM 1369 C C . SER A 1 173 ? 2.471 0.01 -12.781 1 72.12 173 SER A C 1
ATOM 1371 O O . SER A 1 173 ? 1.337 0.484 -12.695 1 72.12 173 SER A O 1
ATOM 1373 N N . HIS A 1 174 ? 3.291 -0.002 -11.703 1 64.56 174 HIS A N 1
ATOM 1374 C CA . HIS A 1 174 ? 3.09 0.874 -10.555 1 64.56 174 HIS A CA 1
ATOM 1375 C C . HIS A 1 174 ? 3.055 2.338 -10.977 1 64.56 174 HIS A C 1
ATOM 1377 O O . HIS A 1 174 ? 3.682 2.717 -11.969 1 64.56 174 HIS A O 1
ATOM 1383 N N . MET B 1 1 ? -6.863 -18.141 -1.319 1 57.06 1 MET B N 1
ATOM 1384 C CA . MET B 1 1 ? -5.512 -18.406 -0.836 1 57.06 1 MET B CA 1
ATOM 1385 C C . MET B 1 1 ? -4.922 -17.156 -0.168 1 57.06 1 MET B C 1
ATOM 1387 O O . MET B 1 1 ? -5.262 -16.031 -0.533 1 57.06 1 MET B O 1
ATOM 1391 N N . ALA B 1 2 ? -4.289 -17.328 1.002 1 72.94 2 ALA B N 1
ATOM 1392 C CA . ALA B 1 2 ? -3.668 -16.266 1.779 1 72.94 2 ALA B CA 1
ATOM 1393 C C . ALA B 1 2 ? -2.436 -15.711 1.068 1 72.94 2 ALA B C 1
ATOM 1395 O O . ALA B 1 2 ? -1.775 -16.422 0.312 1 72.94 2 ALA B O 1
ATOM 1396 N N . VAL B 1 3 ? -2.229 -14.469 1.097 1 84.25 3 VAL B N 1
ATOM 1397 C CA . VAL B 1 3 ? -1.032 -13.836 0.548 1 84.25 3 VAL B CA 1
ATOM 1398 C C . VAL B 1 3 ? 0.21 -14.398 1.235 1 84.25 3 VAL B C 1
ATOM 1400 O O . VAL B 1 3 ? 0.268 -14.469 2.465 1 84.25 3 VAL B O 1
ATOM 1403 N N . SER B 1 4 ? 1.129 -14.898 0.435 1 88 4 SER B N 1
ATOM 1404 C CA . SER B 1 4 ? 2.35 -15.477 0.989 1 88 4 SER B CA 1
ATOM 1405 C C . SER B 1 4 ? 3.467 -14.438 1.062 1 88 4 SER B C 1
ATOM 1407 O O . SER B 1 4 ? 3.357 -13.359 0.475 1 88 4 SER B O 1
ATOM 1409 N N . VAL B 1 5 ? 4.551 -14.773 1.731 1 92.75 5 VAL B N 1
ATOM 1410 C CA . VAL B 1 5 ? 5.738 -13.93 1.8 1 92.75 5 VAL B CA 1
ATOM 1411 C C . VAL B 1 5 ? 6.328 -13.75 0.402 1 92.75 5 VAL B C 1
ATOM 1413 O O . VAL B 1 5 ? 6.766 -12.656 0.041 1 92.75 5 VAL B O 1
ATOM 1416 N N . ARG B 1 6 ? 6.305 -14.789 -0.334 1 89.81 6 ARG B N 1
ATOM 1417 C CA . ARG B 1 6 ? 6.766 -14.688 -1.715 1 89.81 6 ARG B CA 1
ATOM 1418 C C . ARG B 1 6 ? 5.992 -13.617 -2.475 1 89.81 6 ARG B C 1
ATOM 1420 O O . ARG B 1 6 ? 6.582 -12.82 -3.201 1 89.81 6 ARG B O 1
ATOM 1427 N N . ASP B 1 7 ? 4.707 -13.664 -2.289 1 85.81 7 ASP B N 1
ATOM 1428 C CA . ASP B 1 7 ? 3.852 -12.703 -2.971 1 85.81 7 ASP B CA 1
ATOM 1429 C C . ASP B 1 7 ? 4.211 -11.273 -2.572 1 85.81 7 ASP B C 1
ATOM 1431 O O . ASP B 1 7 ? 4.266 -10.375 -3.422 1 85.81 7 ASP B O 1
ATOM 1435 N N . VAL B 1 8 ? 4.531 -11.07 -1.332 1 91 8 VAL B N 1
ATOM 1436 C CA . VAL B 1 8 ? 4.875 -9.75 -0.809 1 91 8 VAL B CA 1
ATOM 1437 C C . VAL B 1 8 ? 6.199 -9.289 -1.412 1 91 8 VAL B C 1
ATOM 1439 O O . VAL B 1 8 ? 6.305 -8.164 -1.899 1 91 8 VAL B O 1
ATOM 1442 N N . LEU B 1 9 ? 7.125 -10.172 -1.387 1 92.94 9 LEU B N 1
ATOM 1443 C CA . LEU B 1 9 ? 8.445 -9.828 -1.899 1 92.94 9 LEU B CA 1
ATOM 1444 C C . LEU B 1 9 ? 8.383 -9.516 -3.391 1 92.94 9 LEU B C 1
ATOM 1446 O O . LEU B 1 9 ? 9.023 -8.57 -3.857 1 92.94 9 LEU B O 1
ATOM 1450 N N . THR B 1 10 ? 7.59 -10.273 -4.07 1 87.81 10 THR B N 1
ATOM 1451 C CA . THR B 1 10 ? 7.445 -10.062 -5.504 1 87.81 10 THR B CA 1
ATOM 1452 C C . THR B 1 10 ? 6.742 -8.734 -5.785 1 87.81 10 THR B C 1
ATOM 1454 O O . THR B 1 10 ? 7.16 -7.977 -6.668 1 87.81 10 THR B O 1
ATOM 1457 N N . PHE B 1 11 ? 5.77 -8.477 -5 1 87.75 11 PHE B N 1
ATOM 1458 C CA . PHE B 1 11 ? 4.996 -7.254 -5.188 1 87.75 11 PHE B CA 1
ATOM 1459 C C . PHE B 1 11 ? 5.848 -6.023 -4.906 1 87.75 11 PHE B C 1
ATOM 1461 O O . PHE B 1 11 ? 5.688 -4.988 -5.555 1 87.75 11 PHE B O 1
ATOM 1468 N N . HIS B 1 12 ? 6.816 -6.121 -4.039 1 91.69 12 HIS B N 1
ATOM 1469 C CA . HIS B 1 12 ? 7.613 -4.973 -3.619 1 91.69 12 HIS B CA 1
ATOM 1470 C C . HIS B 1 12 ? 9.039 -5.062 -4.164 1 91.69 12 HIS B C 1
ATOM 1472 O O . HIS B 1 12 ? 9.969 -4.5 -3.58 1 91.69 12 HIS B O 1
ATOM 1478 N N . ARG B 1 13 ? 9.203 -5.734 -5.207 1 91.19 13 ARG B N 1
ATOM 1479 C CA . ARG B 1 13 ? 10.531 -5.934 -5.793 1 91.19 13 ARG B CA 1
ATOM 1480 C C . ARG B 1 13 ? 11.148 -4.602 -6.203 1 91.19 13 ARG B C 1
ATOM 1482 O O . ARG B 1 13 ? 12.359 -4.402 -6.059 1 91.19 13 ARG B O 1
ATOM 1489 N N . ARG B 1 14 ? 10.359 -3.756 -6.758 1 93.12 14 ARG B N 1
ATOM 1490 C CA . ARG B 1 14 ? 10.859 -2.445 -7.16 1 93.12 14 ARG B CA 1
ATOM 1491 C C . ARG B 1 14 ? 11.391 -1.667 -5.961 1 93.12 14 ARG B C 1
ATOM 1493 O O . ARG B 1 14 ? 12.406 -0.976 -6.062 1 93.12 14 ARG B O 1
ATOM 1500 N N . ASP B 1 15 ? 10.719 -1.826 -4.852 1 95.81 15 ASP B N 1
ATOM 1501 C CA . ASP B 1 15 ? 11.156 -1.146 -3.635 1 95.81 15 ASP B CA 1
ATOM 1502 C C . ASP B 1 15 ? 12.508 -1.67 -3.162 1 95.81 15 ASP B C 1
ATOM 1504 O O . ASP B 1 15 ? 13.352 -0.898 -2.703 1 95.81 15 ASP B O 1
ATOM 1508 N N . ARG B 1 16 ? 12.664 -2.957 -3.293 1 96.56 16 ARG B N 1
ATOM 1509 C CA . ARG B 1 16 ? 13.953 -3.557 -2.95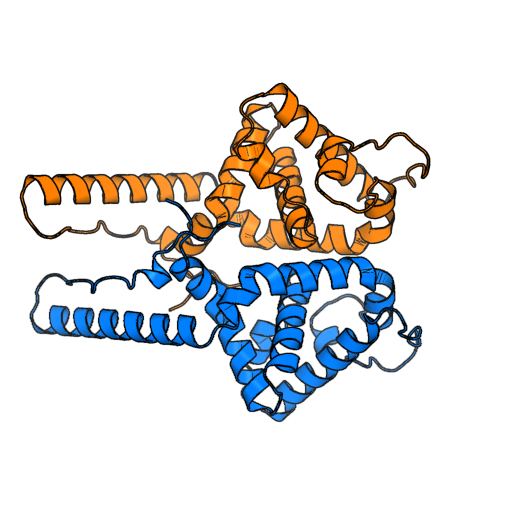7 1 96.56 16 ARG B CA 1
ATOM 1510 C C . ARG B 1 16 ? 15.055 -3.023 -3.861 1 96.56 16 ARG B C 1
ATOM 1512 O O . ARG B 1 16 ? 16.156 -2.73 -3.395 1 96.56 16 ARG B O 1
ATOM 1519 N N . ARG B 1 17 ? 14.773 -2.883 -5.113 1 95.62 17 ARG B N 1
ATOM 1520 C CA . ARG B 1 17 ? 15.75 -2.336 -6.047 1 95.62 17 ARG B CA 1
ATOM 1521 C C . ARG B 1 17 ? 16.125 -0.906 -5.676 1 95.62 17 ARG B C 1
ATOM 1523 O O . ARG B 1 17 ? 17.297 -0.526 -5.742 1 95.62 17 ARG B O 1
ATOM 1530 N N . ALA B 1 18 ? 15.141 -0.139 -5.312 1 97.81 18 ALA B N 1
ATOM 1531 C CA . ALA B 1 18 ? 15.422 1.222 -4.859 1 97.8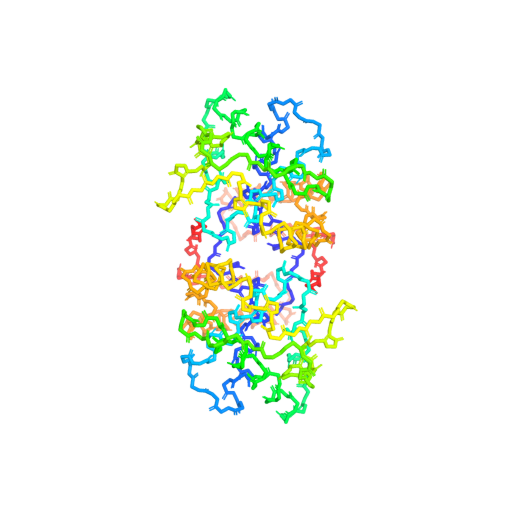1 18 ALA B CA 1
ATOM 1532 C C . ALA B 1 18 ? 16.328 1.218 -3.641 1 97.81 18 ALA B C 1
ATOM 1534 O O . ALA B 1 18 ? 17.281 2.014 -3.557 1 97.81 18 ALA B O 1
ATOM 1535 N N . TYR B 1 19 ? 16.047 0.334 -2.717 1 98.56 19 TYR B N 1
ATOM 1536 C CA . TYR B 1 19 ? 16.859 0.163 -1.52 1 98.56 19 TYR B CA 1
ATOM 1537 C C . TYR B 1 19 ? 18.312 -0.132 -1.884 1 98.56 19 TYR B C 1
ATOM 1539 O O . TYR B 1 19 ? 19.219 0.49 -1.349 1 98.56 19 TYR B O 1
ATOM 1547 N N . GLU B 1 20 ? 18.516 -0.997 -2.793 1 97.44 20 GLU B N 1
ATOM 1548 C CA . GLU B 1 20 ? 19.859 -1.355 -3.234 1 97.44 20 GLU B CA 1
ATOM 1549 C C . GLU B 1 20 ? 20.562 -0.163 -3.871 1 97.44 20 GLU B C 1
ATOM 1551 O O . GLU B 1 20 ? 21.766 0.017 -3.691 1 97.44 20 GLU B O 1
ATOM 1556 N N . LYS B 1 21 ? 19.828 0.59 -4.594 1 98.25 21 LYS B N 1
ATOM 1557 C CA . LYS B 1 21 ? 20.406 1.781 -5.203 1 98.25 21 LYS B CA 1
ATOM 1558 C C . LYS B 1 21 ? 20.844 2.787 -4.137 1 98.25 21 LYS B C 1
ATOM 1560 O O . LYS B 1 21 ? 21.891 3.428 -4.266 1 98.25 21 LYS B O 1
ATOM 1565 N N . VAL B 1 22 ? 20.016 2.922 -3.125 1 98.62 22 VAL B N 1
ATOM 1566 C CA . VAL B 1 22 ? 20.344 3.848 -2.045 1 98.62 22 VAL B CA 1
ATOM 1567 C C . VAL B 1 22 ? 21.594 3.367 -1.311 1 98.62 22 VAL B C 1
ATOM 1569 O O . VAL B 1 22 ? 22.469 4.164 -0.975 1 98.62 22 VAL B O 1
ATOM 1572 N N . ILE B 1 23 ? 21.719 2.08 -1.123 1 98.31 23 ILE B N 1
ATOM 1573 C CA . ILE B 1 23 ? 22.906 1.493 -0.53 1 98.31 23 ILE B CA 1
ATOM 1574 C C . ILE B 1 23 ? 24.125 1.775 -1.42 1 98.31 23 ILE B C 1
ATOM 1576 O O . ILE B 1 23 ? 25.188 2.146 -0.927 1 98.31 23 ILE B O 1
ATOM 1580 N N . ALA B 1 24 ? 23.922 1.667 -2.646 1 97.62 24 ALA B N 1
ATOM 1581 C CA . ALA B 1 24 ? 25 1.789 -3.613 1 97.62 24 ALA B CA 1
ATOM 1582 C C . ALA B 1 24 ? 25.578 3.205 -3.625 1 97.62 24 ALA B C 1
ATOM 1584 O O . ALA B 1 24 ? 26.734 3.412 -3.975 1 97.62 24 ALA B O 1
ATOM 1585 N N . VAL B 1 25 ? 24.781 4.145 -3.268 1 98 25 VAL B N 1
ATOM 1586 C CA . VAL B 1 25 ? 25.281 5.516 -3.275 1 98 25 VAL B CA 1
ATOM 1587 C C . VAL B 1 25 ? 25.891 5.855 -1.915 1 98 25 VAL B C 1
ATOM 1589 O O . VAL B 1 25 ? 26.219 7.012 -1.649 1 98 25 VAL B O 1
ATOM 1592 N N . GLY B 1 26 ? 25.906 4.914 -1.033 1 97.56 26 GLY B N 1
ATOM 1593 C CA . GLY B 1 26 ? 26.781 5.066 0.123 1 97.56 26 GLY B CA 1
ATOM 1594 C C . GLY B 1 26 ? 26.016 5.168 1.432 1 97.56 26 GLY B C 1
ATOM 1595 O O . GLY B 1 26 ? 26.609 5.438 2.48 1 97.56 26 GLY B O 1
ATOM 1596 N N . ARG B 1 27 ? 24.812 4.938 1.417 1 98.19 27 ARG B N 1
ATOM 1597 C CA . ARG B 1 27 ? 24.062 5.012 2.67 1 98.19 27 ARG B CA 1
ATOM 1598 C C . ARG B 1 27 ? 24.062 3.668 3.391 1 98.19 27 ARG B C 1
ATOM 1600 O O . ARG B 1 27 ? 24.016 2.615 2.75 1 98.19 27 ARG B O 1
ATOM 1607 N N . ILE B 1 28 ? 24.141 3.787 4.715 1 98 28 ILE B N 1
ATOM 1608 C CA . ILE B 1 28 ? 24.062 2.584 5.535 1 98 28 ILE B CA 1
ATOM 1609 C C . ILE B 1 28 ? 22.625 2.068 5.57 1 98 28 ILE B C 1
ATOM 1611 O O . ILE B 1 28 ? 21.688 2.818 5.301 1 98 28 ILE B O 1
ATOM 1615 N N . PRO B 1 29 ? 22.391 0.841 5.938 1 97.75 29 PRO B N 1
ATOM 1616 C CA . PRO B 1 29 ? 21.062 0.215 5.891 1 97.75 29 PRO B CA 1
ATOM 1617 C C . PRO B 1 29 ? 20.016 0.98 6.695 1 97.75 29 PRO B C 1
ATOM 1619 O O . PRO B 1 29 ? 18.875 1.12 6.258 1 97.75 29 PRO B O 1
ATOM 1622 N N . GLU B 1 30 ? 20.375 1.499 7.797 1 97.12 30 GLU B N 1
ATOM 1623 C CA . GLU B 1 30 ? 19.438 2.211 8.648 1 97.12 30 GLU B CA 1
ATOM 1624 C C . GLU B 1 30 ? 18.859 3.436 7.941 1 97.12 30 GLU B C 1
ATOM 1626 O O . GLU B 1 30 ? 17.656 3.67 7.973 1 97.12 30 GLU B O 1
ATOM 1631 N N . ILE B 1 31 ? 19.719 4.145 7.312 1 97.88 31 ILE B N 1
ATOM 1632 C CA . ILE B 1 31 ? 19.297 5.34 6.586 1 97.88 31 ILE B CA 1
ATOM 1633 C C . ILE B 1 31 ? 18.562 4.938 5.316 1 97.88 31 ILE B C 1
ATOM 1635 O O . ILE B 1 31 ? 17.516 5.504 5 1 97.88 31 ILE B O 1
ATOM 1639 N N . ALA B 1 32 ? 19.062 3.951 4.656 1 98.69 32 ALA B N 1
ATOM 1640 C CA . ALA B 1 32 ? 18.484 3.498 3.395 1 98.69 32 ALA B CA 1
ATOM 1641 C C . ALA B 1 32 ? 17.047 3.02 3.586 1 98.69 32 ALA B C 1
ATOM 1643 O O . ALA B 1 32 ? 16.172 3.324 2.773 1 98.69 32 ALA B O 1
ATOM 1644 N N . ARG B 1 33 ? 16.828 2.332 4.664 1 98.5 33 ARG B N 1
ATOM 1645 C CA . ARG B 1 33 ? 15.484 1.853 4.953 1 98.5 33 ARG B CA 1
ATOM 1646 C C . ARG B 1 33 ? 14.516 3.018 5.125 1 98.5 33 ARG B C 1
ATOM 1648 O O . ARG B 1 33 ? 13.398 2.986 4.602 1 98.5 33 ARG B O 1
ATOM 1655 N N . ASN B 1 34 ? 14.961 4.02 5.852 1 98.56 34 ASN B N 1
ATOM 1656 C CA . ASN B 1 34 ? 14.102 5.176 6.094 1 98.56 34 ASN B CA 1
ATOM 1657 C C . ASN B 1 34 ? 13.844 5.961 4.809 1 98.56 34 ASN B C 1
ATOM 1659 O O . ASN B 1 34 ? 12.734 6.441 4.586 1 98.56 34 ASN B O 1
ATOM 1663 N N . VAL B 1 35 ? 14.805 6.031 3.986 1 98.81 35 VAL B N 1
ATOM 1664 C CA . VAL B 1 35 ? 14.688 6.75 2.721 1 98.81 35 VAL B CA 1
ATOM 1665 C C . VAL B 1 35 ? 13.703 6.031 1.805 1 98.81 35 VAL B C 1
ATOM 1667 O O . VAL B 1 35 ? 12.789 6.652 1.254 1 98.81 35 VAL B O 1
ATOM 1670 N N . VAL B 1 36 ? 13.812 4.758 1.704 1 98.75 36 VAL B N 1
ATOM 1671 C CA . VAL B 1 36 ? 12.938 3.994 0.818 1 98.75 36 VAL B CA 1
ATOM 1672 C C . VAL B 1 36 ? 11.523 3.957 1.395 1 98.75 36 VAL B C 1
ATOM 1674 O O . VAL B 1 36 ? 10.539 4.039 0.653 1 98.75 36 VAL B O 1
ATOM 1677 N N . ALA B 1 37 ? 11.438 3.854 2.729 1 98.44 37 ALA B N 1
ATOM 1678 C CA . ALA B 1 37 ? 10.125 3.951 3.355 1 98.44 37 ALA B CA 1
ATOM 1679 C C . ALA B 1 37 ? 9.453 5.281 3.018 1 98.44 37 ALA B C 1
ATOM 1681 O O . ALA B 1 37 ? 8.25 5.324 2.75 1 98.44 37 ALA B O 1
ATOM 1682 N N . LEU B 1 38 ? 10.234 6.32 3.01 1 98.56 38 LEU B N 1
ATOM 1683 C CA . LEU B 1 38 ? 9.695 7.621 2.635 1 98.56 38 LEU B CA 1
ATOM 1684 C C . LEU B 1 38 ? 9.25 7.625 1.176 1 98.56 38 LEU B C 1
ATOM 1686 O O . LEU B 1 38 ? 8.188 8.164 0.848 1 98.56 38 LEU B O 1
ATOM 1690 N N . PHE B 1 39 ? 10.078 7.023 0.301 1 98.38 39 PHE B N 1
ATOM 1691 C CA . PHE B 1 39 ? 9.695 6.926 -1.102 1 98.38 39 PHE B CA 1
ATOM 1692 C C . PHE B 1 39 ? 8.359 6.203 -1.246 1 98.38 39 PHE B C 1
ATOM 1694 O O . PHE B 1 39 ? 7.5 6.621 -2.025 1 98.38 39 PHE B O 1
ATOM 1701 N N . LEU B 1 40 ? 8.164 5.184 -0.476 1 96.81 40 LEU B N 1
ATOM 1702 C CA . LEU B 1 40 ? 6.914 4.434 -0.497 1 96.81 40 LEU B CA 1
ATOM 1703 C C . LEU B 1 40 ? 5.758 5.301 -0.01 1 96.81 40 LEU B C 1
ATOM 1705 O O . LEU B 1 40 ? 4.672 5.281 -0.597 1 96.81 40 LEU B O 1
ATOM 1709 N N . TRP B 1 41 ? 6.02 6.027 0.992 1 96.75 41 TRP B N 1
ATOM 1710 C CA . TRP B 1 41 ? 4.984 6.906 1.528 1 96.75 41 TRP B CA 1
ATOM 1711 C C . TRP B 1 41 ? 4.629 8 0.529 1 96.75 41 TRP B C 1
ATOM 1713 O O . TRP B 1 41 ? 3.455 8.32 0.34 1 96.75 41 TRP B O 1
ATOM 1723 N N . LEU B 1 42 ? 5.605 8.578 -0.132 1 96.44 42 LEU B N 1
ATOM 1724 C CA . LEU B 1 42 ? 5.375 9.594 -1.15 1 96.44 42 LEU B CA 1
ATOM 1725 C C . LEU B 1 42 ? 4.504 9.047 -2.275 1 96.44 42 LEU B C 1
ATOM 1727 O O . LEU B 1 42 ? 3.65 9.766 -2.811 1 96.44 42 LEU B O 1
ATOM 1731 N N . GLU B 1 43 ? 4.738 7.848 -2.609 1 93.62 43 GLU B N 1
ATOM 1732 C CA . GLU B 1 43 ? 3.932 7.223 -3.652 1 93.62 43 GLU B CA 1
ATOM 1733 C C . GLU B 1 43 ? 2.457 7.184 -3.262 1 93.62 43 GLU B C 1
ATOM 1735 O O . GLU B 1 43 ? 1.58 7.352 -4.113 1 93.62 43 GLU B O 1
ATOM 1740 N N . LEU B 1 44 ? 2.195 6.973 -2.002 1 89.62 44 LEU B N 1
ATOM 1741 C CA . LEU B 1 44 ? 0.828 6.902 -1.499 1 89.62 44 LEU B CA 1
ATOM 1742 C C . LEU B 1 44 ? 0.113 8.234 -1.681 1 89.62 44 LEU B C 1
ATOM 1744 O O . LEU B 1 44 ? -1.117 8.297 -1.628 1 89.62 44 LEU B O 1
ATOM 1748 N N . ILE B 1 45 ? 0.896 9.305 -1.805 1 90.06 45 ILE B N 1
ATOM 1749 C CA . ILE B 1 45 ? 0.253 10.602 -2.004 1 90.06 45 ILE B CA 1
ATOM 1750 C C . ILE B 1 45 ? 0.516 11.094 -3.424 1 90.06 45 ILE B C 1
ATOM 1752 O O . ILE B 1 45 ? 0.438 12.289 -3.695 1 90.06 45 ILE B O 1
ATOM 1756 N N . GLY B 1 46 ? 0.974 10.156 -4.273 1 88.88 46 GLY B N 1
ATOM 1757 C CA . GLY B 1 46 ? 0.991 10.422 -5.703 1 88.88 46 GLY B CA 1
ATOM 1758 C C . GLY B 1 46 ? 2.357 10.836 -6.215 1 88.88 46 GLY B C 1
ATOM 1759 O O . GLY B 1 46 ? 2.484 11.312 -7.344 1 88.88 46 GLY B O 1
ATOM 1760 N N . ILE B 1 47 ? 3.357 10.742 -5.449 1 94.19 47 ILE B N 1
ATOM 1761 C CA . ILE B 1 47 ? 4.703 11.117 -5.871 1 94.19 47 ILE B CA 1
ATOM 1762 C C . ILE B 1 47 ? 5.555 9.867 -6.051 1 94.19 47 ILE B C 1
ATOM 1764 O O . ILE B 1 47 ? 5.957 9.234 -5.07 1 94.19 47 ILE B O 1
ATOM 1768 N N . ASP B 1 48 ? 5.832 9.547 -7.281 1 93.75 48 ASP B N 1
ATOM 1769 C CA . ASP B 1 48 ? 6.531 8.305 -7.59 1 93.75 48 ASP B CA 1
ATOM 1770 C C . ASP B 1 48 ? 8.031 8.539 -7.746 1 93.75 48 ASP B C 1
ATOM 1772 O O . ASP B 1 48 ? 8.531 8.656 -8.867 1 93.75 48 ASP B O 1
ATOM 1776 N N . VAL B 1 49 ? 8.734 8.484 -6.691 1 96.62 49 VAL B N 1
ATOM 1777 C CA . VAL B 1 49 ? 10.18 8.68 -6.695 1 96.62 49 VAL B CA 1
ATOM 1778 C C . VAL B 1 49 ? 10.883 7.371 -7.047 1 96.62 49 VAL B C 1
ATOM 1780 O O . VAL B 1 49 ? 11.93 7.379 -7.695 1 96.62 49 VAL B O 1
ATOM 1783 N N . ILE B 1 50 ? 10.312 6.277 -6.676 1 96.25 50 ILE B N 1
ATOM 1784 C CA . ILE B 1 50 ? 10.93 4.961 -6.809 1 96.25 50 ILE B CA 1
ATOM 1785 C C . ILE B 1 50 ? 11.18 4.656 -8.281 1 96.25 50 ILE B C 1
ATOM 1787 O O . ILE B 1 50 ? 12.281 4.242 -8.656 1 96.25 50 ILE B O 1
ATOM 1791 N N . THR B 1 51 ? 10.219 4.887 -9.102 1 93.75 51 THR B N 1
ATOM 1792 C CA . THR B 1 51 ? 10.367 4.617 -10.531 1 93.75 51 THR B CA 1
ATOM 1793 C C . THR B 1 51 ? 11.555 5.391 -11.102 1 93.75 51 THR B C 1
ATOM 1795 O O . THR B 1 51 ? 12.367 4.828 -11.836 1 93.75 51 THR B O 1
ATOM 1798 N N . TYR B 1 52 ? 11.68 6.625 -10.688 1 94.06 52 TYR B N 1
ATOM 1799 C CA . TYR B 1 52 ? 12.773 7.457 -11.18 1 94.06 52 TYR B CA 1
ATOM 1800 C C . TYR B 1 52 ? 14.117 6.945 -10.688 1 94.06 52 TYR B C 1
ATOM 1802 O O . TYR B 1 52 ? 15.07 6.848 -11.461 1 94.06 52 TYR B O 1
ATOM 1810 N N . VAL B 1 53 ? 14.156 6.617 -9.453 1 96.75 53 VAL B N 1
ATOM 1811 C CA . VAL B 1 53 ? 15.398 6.172 -8.828 1 96.75 53 VAL B CA 1
ATOM 1812 C C . VAL B 1 53 ? 15.859 4.867 -9.469 1 96.75 53 VAL B C 1
ATOM 1814 O O . VAL B 1 53 ? 17.031 4.723 -9.812 1 96.75 53 VAL B O 1
ATOM 1817 N N . ILE B 1 54 ? 14.992 3.943 -9.656 1 95.38 54 ILE B N 1
ATOM 1818 C CA . ILE B 1 54 ? 15.375 2.635 -10.172 1 95.38 54 ILE B CA 1
ATOM 1819 C C . ILE B 1 54 ? 15.797 2.762 -11.633 1 95.38 54 ILE B C 1
ATOM 1821 O O . ILE B 1 54 ? 16.688 2.045 -12.094 1 95.38 54 ILE B O 1
ATOM 1825 N N . GLU B 1 55 ? 15.227 3.643 -12.367 1 94.88 55 GLU B N 1
ATOM 1826 C CA . GLU B 1 55 ? 15.516 3.779 -13.797 1 94.88 55 GLU B CA 1
ATOM 1827 C C . GLU B 1 55 ? 16.734 4.672 -14.023 1 94.88 55 GLU B C 1
ATOM 1829 O O . GLU B 1 55 ? 17.344 4.621 -15.094 1 94.88 55 GLU B O 1
ATOM 1834 N N . CYS B 1 56 ? 17.016 5.496 -13.117 1 95.44 56 CYS B N 1
ATOM 1835 C CA . CYS B 1 56 ? 18.109 6.453 -13.25 1 95.44 56 CYS B CA 1
ATOM 1836 C C . CYS B 1 56 ? 19.453 5.746 -13.211 1 95.44 56 CYS B C 1
ATOM 1838 O O . CYS B 1 56 ? 19.75 5.008 -12.266 1 95.44 56 CYS B O 1
ATOM 1840 N N . LYS B 1 57 ? 20.281 5.941 -14.227 1 95.44 57 LYS B N 1
ATOM 1841 C CA . LYS B 1 57 ? 21.594 5.332 -14.297 1 95.44 57 LYS B CA 1
ATOM 1842 C C . LYS B 1 57 ? 22.656 6.254 -13.711 1 95.44 57 LYS B C 1
ATOM 1844 O O . LYS B 1 57 ? 23.766 5.816 -13.398 1 95.44 57 LYS B O 1
ATOM 1849 N N . ASN B 1 58 ? 22.344 7.535 -13.594 1 96.56 58 ASN B N 1
ATOM 1850 C CA . ASN B 1 58 ? 23.281 8.523 -13.078 1 96.56 58 ASN B CA 1
ATOM 1851 C C . ASN B 1 58 ? 23.328 8.516 -11.547 1 96.56 58 ASN B C 1
ATOM 1853 O O . ASN B 1 58 ? 22.359 8.93 -10.891 1 96.56 58 ASN B O 1
ATOM 1857 N N . ARG B 1 59 ? 24.453 8.109 -11.031 1 95.94 59 ARG B N 1
ATOM 1858 C CA . ARG B 1 59 ? 24.641 7.945 -9.594 1 95.94 59 ARG B C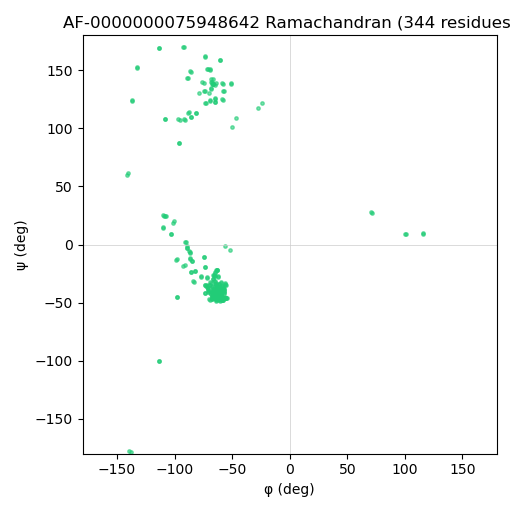A 1
ATOM 1859 C C . ARG B 1 59 ? 24.453 9.273 -8.859 1 95.94 59 ARG B C 1
ATOM 1861 O O . ARG B 1 59 ? 23.906 9.305 -7.758 1 95.94 59 ARG B O 1
ATOM 1868 N N . ARG B 1 60 ? 24.875 10.328 -9.414 1 97 60 ARG B N 1
ATOM 1869 C CA . ARG B 1 60 ? 24.781 11.641 -8.789 1 97 60 ARG B CA 1
ATOM 1870 C C . ARG B 1 60 ? 23.312 12.062 -8.648 1 97 60 ARG B C 1
ATOM 1872 O O . ARG B 1 60 ? 22.922 12.641 -7.633 1 97 60 ARG B O 1
ATOM 1879 N N . THR B 1 61 ? 22.594 11.766 -9.672 1 97.5 61 THR B N 1
ATOM 1880 C CA . THR B 1 61 ? 21.172 12.094 -9.633 1 97.5 61 THR B CA 1
ATOM 1881 C C . THR B 1 61 ? 20.453 11.281 -8.562 1 97.5 61 THR B C 1
ATOM 1883 O O . THR B 1 61 ? 19.641 11.812 -7.812 1 97.5 61 THR B O 1
ATOM 1886 N N . VAL B 1 62 ? 20.781 10.031 -8.469 1 98.25 62 VAL B N 1
ATOM 1887 C CA . VAL B 1 62 ? 20.203 9.188 -7.422 1 98.25 62 VAL B CA 1
ATOM 1888 C C . VAL B 1 62 ? 20.547 9.758 -6.051 1 98.25 62 VAL B C 1
ATOM 1890 O O . VAL B 1 62 ? 19.688 9.867 -5.184 1 98.25 62 VAL B O 1
ATOM 1893 N N . LEU B 1 63 ? 21.797 10.156 -5.918 1 98.25 63 LEU B N 1
ATOM 1894 C CA . LEU B 1 63 ? 22.25 10.727 -4.656 1 98.25 63 LEU B CA 1
ATOM 1895 C C . LEU B 1 63 ? 21.453 11.984 -4.316 1 98.25 63 LEU B C 1
ATOM 1897 O O . LEU B 1 63 ? 21.109 12.211 -3.152 1 98.25 63 LEU B O 1
ATOM 1901 N N . ARG B 1 64 ? 21.141 12.773 -5.277 1 97.81 64 ARG B N 1
ATOM 1902 C CA . ARG B 1 64 ? 20.375 13.992 -5.043 1 97.81 64 ARG B CA 1
ATOM 1903 C C . ARG B 1 64 ? 18.969 13.672 -4.531 1 97.81 64 ARG B C 1
ATOM 1905 O O . ARG B 1 64 ? 18.469 14.328 -3.617 1 97.81 64 ARG B O 1
ATOM 1912 N N . PHE B 1 65 ? 18.328 12.648 -5.082 1 98.31 65 PHE B N 1
ATOM 1913 C CA . PHE B 1 65 ? 17.047 12.188 -4.578 1 98.31 65 PHE B CA 1
ATOM 1914 C C . PHE B 1 65 ? 17.156 11.742 -3.125 1 98.31 65 PHE B C 1
ATOM 1916 O O . PHE B 1 65 ? 16.281 12.055 -2.307 1 98.31 65 PHE B O 1
ATOM 1923 N N . VAL B 1 66 ? 18.234 11.047 -2.838 1 98.56 66 VAL B N 1
ATOM 1924 C CA . VAL B 1 66 ? 18.438 10.516 -1.494 1 98.56 66 VAL B CA 1
ATOM 1925 C C . VAL B 1 66 ? 18.641 11.664 -0.51 1 98.56 66 VAL B C 1
ATOM 1927 O O . VAL B 1 66 ? 18.047 11.68 0.571 1 98.56 66 VAL B O 1
ATOM 1930 N N . VAL B 1 67 ? 19.406 12.633 -0.891 1 98.19 67 VAL B N 1
ATOM 1931 C CA . VAL B 1 67 ? 19.672 13.781 -0.031 1 98.19 67 VAL B CA 1
ATOM 1932 C C . VAL B 1 67 ? 18.391 14.57 0.208 1 98.19 67 VAL B C 1
ATOM 1934 O O . VAL B 1 67 ? 18.125 15.023 1.325 1 98.19 67 VAL B O 1
ATOM 1937 N N . GLU B 1 68 ? 17.594 14.75 -0.809 1 97.81 68 GLU B N 1
ATOM 1938 C CA . GLU B 1 68 ? 16.297 15.414 -0.647 1 97.81 68 GLU B CA 1
ATOM 1939 C C . GLU B 1 68 ? 15.398 14.641 0.315 1 97.81 68 GLU B C 1
ATOM 1941 O O . GLU B 1 68 ? 14.734 15.242 1.169 1 97.81 68 GLU B O 1
ATOM 1946 N N . ALA B 1 69 ? 15.398 13.305 0.175 1 98.44 69 ALA B N 1
ATOM 1947 C CA . ALA B 1 69 ? 14.609 12.477 1.085 1 98.44 69 ALA B CA 1
ATOM 1948 C C . ALA B 1 69 ? 15.086 12.641 2.525 1 98.44 69 ALA B C 1
ATOM 1950 O O . ALA B 1 69 ? 14.273 12.719 3.449 1 98.44 69 ALA B O 1
ATOM 1951 N N . GLU B 1 70 ? 16.359 12.703 2.691 1 98.19 70 GLU B N 1
ATOM 1952 C CA . GLU B 1 70 ? 16.922 12.914 4.02 1 98.19 70 GLU B CA 1
ATOM 1953 C C . GLU B 1 70 ? 16.484 14.258 4.602 1 98.19 70 GLU B C 1
ATOM 1955 O O . GLU B 1 70 ? 16.25 14.367 5.809 1 98.19 70 GLU B O 1
ATOM 1960 N N . SER B 1 71 ? 16.391 15.273 3.781 1 96.44 71 SER B N 1
ATOM 1961 C CA . SER B 1 71 ? 15.906 16.562 4.23 1 96.44 71 SER B CA 1
ATOM 1962 C C . SER B 1 71 ? 14.453 16.484 4.688 1 96.44 71 SER B C 1
ATOM 1964 O O . SER B 1 71 ? 14.078 17.109 5.688 1 96.44 71 SER B O 1
ATOM 1966 N N . ILE B 1 72 ? 13.688 15.75 3.973 1 97.19 72 ILE B N 1
ATOM 1967 C CA . ILE B 1 72 ? 12.297 15.562 4.344 1 97.19 72 ILE B CA 1
ATOM 1968 C C . ILE B 1 72 ? 12.211 14.828 5.68 1 97.19 72 ILE B C 1
ATOM 1970 O O . ILE B 1 72 ? 11.469 15.234 6.574 1 97.19 72 ILE B O 1
ATOM 1974 N N . LEU B 1 73 ? 12.969 13.758 5.848 1 97.75 73 LEU B N 1
ATOM 1975 C CA . LEU B 1 73 ? 12.977 12.984 7.086 1 97.75 73 LEU B CA 1
ATOM 1976 C C . LEU B 1 73 ? 13.367 13.859 8.273 1 97.75 73 LEU B C 1
ATOM 1978 O O . LEU B 1 73 ? 12.82 13.711 9.367 1 97.75 73 LEU B O 1
ATOM 1982 N N . ALA B 1 74 ? 14.25 14.766 8.016 1 96.06 74 ALA B N 1
ATOM 1983 C CA . ALA B 1 74 ? 14.672 15.688 9.062 1 96.06 74 ALA B CA 1
ATOM 1984 C C . ALA B 1 74 ? 13.508 16.578 9.5 1 96.06 74 ALA B C 1
ATOM 1986 O O . ALA B 1 74 ? 13.375 16.891 10.68 1 96.06 74 ALA B O 1
ATOM 1987 N N . CYS B 1 75 ? 12.641 16.922 8.586 1 94.62 75 CYS B N 1
ATOM 1988 C CA . CYS B 1 75 ? 11.5 17.797 8.844 1 94.62 75 CYS B CA 1
ATOM 1989 C C . CYS B 1 75 ? 10.43 17.062 9.641 1 94.62 75 CYS B C 1
ATOM 1991 O O . CYS B 1 75 ? 9.555 17.688 10.234 1 94.62 75 CYS B O 1
ATOM 1993 N N . LEU B 1 76 ? 10.461 15.75 9.633 1 96.19 76 LEU B N 1
ATOM 1994 C CA . LEU B 1 76 ? 9.422 14.961 10.273 1 96.19 76 LEU B CA 1
ATOM 1995 C C . LEU B 1 76 ? 9.734 14.742 11.75 1 96.19 76 LEU B C 1
ATOM 1997 O O . LEU B 1 76 ? 8.883 14.281 12.508 1 96.19 76 LEU B O 1
ATOM 2001 N N . ARG B 1 77 ? 10.891 15.156 12.117 1 94.81 77 ARG B N 1
ATOM 2002 C CA . ARG B 1 77 ? 11.273 14.984 13.516 1 94.81 77 ARG B CA 1
ATOM 2003 C C . ARG B 1 77 ? 10.438 15.875 14.422 1 94.81 77 ARG B C 1
ATOM 2005 O O . ARG B 1 77 ? 10.062 16.984 14.039 1 94.81 77 ARG B O 1
ATOM 2012 N N . PRO B 1 78 ? 10.062 15.359 15.625 1 90.12 78 PRO B N 1
ATOM 2013 C CA . PRO B 1 78 ? 9.195 16.109 16.531 1 90.12 78 PRO B CA 1
ATOM 2014 C C . PRO B 1 78 ? 9.758 17.484 16.875 1 90.12 78 PRO B C 1
ATOM 2016 O O . PRO B 1 78 ? 9 18.453 17.047 1 90.12 78 PRO B O 1
ATOM 2019 N N . ASP B 1 79 ? 11.047 17.656 16.969 1 91.31 79 ASP B N 1
ATOM 2020 C CA . ASP B 1 79 ? 11.664 18.906 17.375 1 91.31 79 ASP B CA 1
ATOM 2021 C C . ASP B 1 79 ? 12.18 19.703 16.172 1 91.31 79 ASP B C 1
ATOM 2023 O O . ASP B 1 79 ? 12.945 20.656 16.328 1 91.31 79 ASP B O 1
ATOM 2027 N N . ALA B 1 80 ? 11.625 19.344 15.047 1 91.62 80 ALA B N 1
ATOM 2028 C CA . ALA B 1 80 ? 12.133 20.016 13.852 1 91.62 80 ALA B CA 1
ATOM 2029 C C . ALA B 1 80 ? 11.578 21.438 13.758 1 91.62 80 ALA B C 1
ATOM 2031 O O . ALA B 1 80 ? 10.406 21.688 14.062 1 91.62 80 ALA B O 1
ATOM 2032 N N . ALA B 1 81 ? 12.445 22.312 13.352 1 90.25 81 ALA B N 1
ATOM 2033 C CA . ALA B 1 81 ? 12.031 23.703 13.141 1 90.25 81 ALA B CA 1
ATOM 2034 C C . ALA B 1 81 ? 11.148 23.828 11.898 1 90.25 81 ALA B C 1
ATOM 2036 O O . ALA B 1 81 ? 11.258 23.016 10.977 1 90.25 81 ALA B O 1
ATOM 2037 N N . VAL B 1 82 ? 10.289 24.812 11.961 1 90 82 VAL B N 1
ATOM 2038 C CA . VAL B 1 82 ? 9.453 25.109 10.805 1 90 82 VAL B CA 1
ATOM 2039 C C . VAL B 1 82 ? 10.32 25.578 9.641 1 90 82 VAL B C 1
ATOM 2041 O O . VAL B 1 82 ? 11.094 26.531 9.789 1 90 82 VAL B O 1
ATOM 2044 N N . PRO B 1 83 ? 10.172 24.844 8.578 1 88.94 83 PRO B N 1
ATOM 2045 C CA . PRO B 1 83 ? 10.961 25.297 7.43 1 88.94 83 PRO B CA 1
ATOM 2046 C C . PRO B 1 83 ? 10.453 26.625 6.848 1 88.94 83 PRO B C 1
ATOM 2048 O O . PRO B 1 83 ? 9.266 26.938 6.973 1 88.94 83 PRO B O 1
ATOM 2051 N N . PRO B 1 84 ? 11.391 27.375 6.262 1 80.25 84 PRO B N 1
ATOM 2052 C CA . PRO B 1 84 ? 10.945 28.609 5.633 1 80.25 84 PRO B CA 1
ATOM 2053 C C . PRO B 1 84 ? 10.016 28.375 4.445 1 80.25 84 PRO B C 1
ATOM 2055 O O . PRO B 1 84 ? 10.188 27.406 3.705 1 80.25 84 PRO B O 1
ATOM 2058 N N . SER B 1 85 ? 8.977 29.141 4.336 1 71.25 85 SER B N 1
ATOM 2059 C CA . SER B 1 85 ? 7.996 29 3.264 1 71.25 85 SER B CA 1
ATOM 2060 C C . SER B 1 85 ? 8.586 29.422 1.919 1 71.25 85 SER B C 1
ATOM 2062 O O . SER B 1 85 ? 8.242 28.844 0.883 1 71.25 85 SER B O 1
ATOM 2064 N N . ASN B 1 86 ? 9.414 30.516 1.808 1 63.88 86 ASN B N 1
ATOM 2065 C CA . ASN B 1 86 ? 9.883 31.141 0.576 1 63.88 86 ASN B CA 1
ATOM 2066 C C . ASN B 1 86 ? 11.18 30.516 0.087 1 63.88 86 ASN B C 1
ATOM 2068 O O . ASN B 1 86 ? 11.82 31.016 -0.839 1 63.88 86 ASN B O 1
ATOM 2072 N N . THR B 1 87 ? 11.695 29.625 0.733 1 58.31 87 THR B N 1
ATOM 2073 C CA . THR B 1 87 ? 13.031 29.203 0.327 1 58.31 87 THR B CA 1
ATOM 2074 C C . THR B 1 87 ? 12.961 28.281 -0.883 1 58.31 87 THR B C 1
ATOM 2076 O O . THR B 1 87 ? 11.984 27.547 -1.056 1 58.31 87 THR B O 1
ATOM 2079 N N . LYS B 1 88 ? 13.852 28.656 -1.963 1 60.44 88 LYS B N 1
ATOM 2080 C CA . LYS B 1 88 ? 14.148 27.719 -3.035 1 60.44 88 LYS B CA 1
ATOM 2081 C C . LYS B 1 88 ? 14.016 26.266 -2.553 1 60.44 88 LYS B C 1
ATOM 2083 O O . LYS B 1 88 ? 14.492 25.922 -1.469 1 60.44 88 LYS B O 1
ATOM 2088 N N . SER B 1 89 ? 13.172 25.547 -3.076 1 71.44 89 SER B N 1
ATOM 2089 C CA . SER B 1 89 ? 12.758 24.219 -2.633 1 71.44 89 SER B CA 1
ATOM 2090 C C . SER B 1 89 ? 13.969 23.344 -2.322 1 71.44 89 SER B C 1
ATOM 2092 O O . SER B 1 89 ? 14.922 23.297 -3.102 1 71.44 89 SER B O 1
ATOM 2094 N N . ALA B 1 90 ? 14.18 23.078 -0.985 1 86.12 90 ALA B N 1
ATOM 2095 C CA . ALA B 1 90 ? 15.219 22.156 -0.527 1 86.12 90 ALA B CA 1
ATOM 2096 C C . ALA B 1 90 ? 15.047 20.781 -1.164 1 86.12 90 ALA B C 1
ATOM 2098 O O . ALA B 1 90 ? 15.922 19.906 -1.033 1 86.12 90 ALA B O 1
ATOM 2099 N N . ILE B 1 91 ? 13.977 20.656 -1.99 1 95.25 91 ILE B N 1
ATOM 2100 C CA . ILE B 1 91 ? 13.727 19.344 -2.574 1 95.25 91 ILE B CA 1
ATOM 2101 C C . ILE B 1 91 ? 13.281 19.5 -4.027 1 95.25 91 ILE B C 1
ATOM 2103 O O . ILE B 1 91 ? 12.227 18.984 -4.418 1 95.25 91 ILE B O 1
ATOM 2107 N N . PRO B 1 92 ? 14.117 20.062 -4.867 1 95.06 92 PRO B N 1
ATOM 2108 C CA . PRO B 1 92 ? 13.703 20.406 -6.227 1 95.06 92 PRO B CA 1
ATOM 2109 C C . PRO B 1 92 ? 13.391 19.172 -7.074 1 95.06 92 PRO B C 1
ATOM 2111 O O . PRO B 1 92 ? 12.469 19.203 -7.895 1 95.06 92 PRO B O 1
ATOM 2114 N N . LEU B 1 93 ? 14.102 18.094 -6.969 1 95.94 93 LEU B N 1
ATOM 2115 C CA . LEU B 1 93 ? 13.875 16.922 -7.801 1 95.94 93 LEU B CA 1
ATOM 2116 C C . LEU B 1 93 ? 12.562 16.25 -7.43 1 95.94 93 LEU B C 1
ATOM 2118 O O . LEU B 1 93 ? 11.766 15.898 -8.305 1 95.94 93 LEU B O 1
ATOM 2122 N N . ILE B 1 94 ? 12.312 16.031 -6.117 1 96.75 94 ILE B N 1
ATOM 2123 C CA . ILE B 1 94 ? 11.094 15.383 -5.656 1 96.75 94 ILE B CA 1
ATOM 2124 C C . ILE B 1 94 ? 9.891 16.281 -5.945 1 96.75 94 ILE B C 1
ATOM 2126 O O . ILE B 1 94 ? 8.852 15.797 -6.398 1 96.75 94 ILE B O 1
ATOM 2130 N N . ALA B 1 95 ? 10.055 17.594 -5.766 1 94.31 95 ALA B N 1
ATOM 2131 C CA . ALA B 1 95 ? 8.977 18.547 -6 1 94.31 95 ALA B CA 1
ATOM 2132 C C . ALA B 1 95 ? 8.586 18.578 -7.477 1 94.31 95 ALA B C 1
ATOM 2134 O O . ALA B 1 95 ? 7.438 18.875 -7.816 1 94.31 95 ALA B O 1
ATOM 2135 N N . ALA B 1 96 ? 9.484 18.266 -8.367 1 94.56 96 ALA B N 1
ATOM 2136 C CA . ALA B 1 96 ? 9.242 18.312 -9.805 1 94.56 96 ALA B CA 1
ATOM 2137 C C . ALA B 1 96 ? 8.359 17.141 -10.242 1 94.56 96 ALA B C 1
ATOM 2139 O O . ALA B 1 96 ? 7.836 17.141 -11.359 1 94.56 96 ALA B O 1
ATOM 2140 N N . LEU B 1 97 ? 8.133 16.188 -9.398 1 93.62 97 LEU B N 1
ATOM 2141 C CA . LEU B 1 97 ? 7.426 14.969 -9.766 1 93.62 97 LEU B CA 1
ATOM 2142 C C . LEU B 1 97 ? 5.926 15.125 -9.555 1 93.62 97 LEU B C 1
ATOM 2144 O O . LEU B 1 97 ? 5.152 14.203 -9.82 1 93.62 97 LEU B O 1
ATOM 2148 N N . ILE B 1 98 ? 5.547 16.25 -9.047 1 91.12 98 ILE B N 1
ATOM 2149 C CA . ILE B 1 98 ? 4.121 16.5 -8.844 1 91.12 98 ILE B CA 1
ATOM 2150 C C . ILE B 1 98 ? 3.758 17.891 -9.383 1 91.12 98 ILE B C 1
ATOM 2152 O O . ILE B 1 98 ? 4.605 18.781 -9.438 1 91.12 98 ILE B O 1
ATOM 2156 N N . SER B 1 99 ? 2.541 18.062 -9.781 1 88.38 99 SER B N 1
ATOM 2157 C CA . SER B 1 99 ? 2.104 19.297 -10.43 1 88.38 99 SER B CA 1
ATOM 2158 C C . SER B 1 99 ? 1.895 20.406 -9.406 1 88.38 99 SER B C 1
ATOM 2160 O O . SER B 1 99 ? 2.088 21.578 -9.719 1 88.38 99 SER B O 1
ATOM 2162 N N . GLU B 1 100 ? 1.584 20.125 -8.18 1 87.25 100 GLU B N 1
ATOM 2163 C CA . GLU B 1 100 ? 1.333 21.109 -7.137 1 87.25 100 GLU B CA 1
ATOM 2164 C C . GLU B 1 100 ? 2.631 21.531 -6.449 1 87.25 100 GLU B C 1
ATOM 2166 O O . GLU B 1 100 ? 3.568 20.734 -6.348 1 87.25 100 GLU B O 1
ATOM 2171 N N . PRO B 1 101 ? 2.604 22.797 -6 1 86.31 101 PRO B N 1
ATOM 2172 C CA . PRO B 1 101 ? 3.783 23.203 -5.23 1 86.31 101 PRO B CA 1
ATOM 2173 C C . PRO B 1 101 ? 4.02 22.328 -4.004 1 86.31 101 PRO B C 1
ATOM 2175 O O . PRO B 1 101 ? 3.068 21.969 -3.307 1 86.31 101 PRO B O 1
ATOM 2178 N N . LEU B 1 102 ? 5.246 21.906 -3.859 1 90.75 102 LEU B N 1
ATOM 2179 C CA . LEU B 1 102 ? 5.629 21.031 -2.75 1 90.75 102 LEU B CA 1
ATOM 2180 C C . LEU B 1 102 ? 6.957 21.484 -2.145 1 90.75 102 LEU B C 1
ATOM 2182 O O . LEU B 1 102 ? 7.926 21.719 -2.867 1 90.75 102 LEU B O 1
ATOM 2186 N N . GLY B 1 103 ? 6.93 21.719 -0.885 1 91.38 103 GLY B N 1
ATOM 2187 C CA . GLY B 1 103 ? 8.141 22.047 -0.149 1 91.38 103 GLY B CA 1
ATOM 2188 C C . GLY B 1 103 ? 8.203 21.391 1.217 1 91.38 103 GLY B C 1
ATOM 2189 O O . GLY B 1 103 ? 7.32 20.609 1.58 1 91.38 103 GLY B O 1
ATOM 2190 N N . LEU B 1 104 ? 9.25 21.703 1.911 1 93.56 104 LEU B N 1
ATOM 2191 C CA . LEU B 1 104 ? 9.461 21.078 3.215 1 93.56 104 LEU B CA 1
ATOM 2192 C C . LEU B 1 104 ? 8.367 21.5 4.195 1 93.56 104 LEU B C 1
ATOM 2194 O O . LEU B 1 104 ? 8.062 20.75 5.133 1 93.56 104 LEU B O 1
ATOM 2198 N N . HIS B 1 105 ? 7.766 22.625 3.934 1 91.12 105 HIS B N 1
ATOM 2199 C CA . HIS B 1 105 ? 6.684 23.078 4.797 1 91.12 105 HIS B CA 1
ATOM 2200 C C . HIS B 1 105 ? 5.512 22.094 4.773 1 91.12 105 HIS B C 1
ATOM 2202 O O . HIS B 1 105 ? 4.852 21.891 5.797 1 91.12 105 HIS B O 1
ATOM 2208 N N . PHE B 1 106 ? 5.238 21.578 3.666 1 91.44 106 PHE B N 1
ATOM 2209 C CA . PHE B 1 106 ? 4.184 20.578 3.523 1 91.44 106 PHE B CA 1
ATOM 2210 C C . PHE B 1 106 ? 4.41 19.406 4.477 1 91.44 106 PHE B C 1
ATOM 2212 O O . PHE B 1 106 ? 3.494 18.984 5.18 1 91.44 106 PHE B O 1
ATOM 2219 N N . PHE B 1 107 ? 5.621 18.922 4.527 1 93.38 107 PHE B N 1
ATOM 2220 C CA . PHE B 1 107 ? 5.949 17.766 5.34 1 93.38 107 PHE B CA 1
ATOM 2221 C C . PHE B 1 107 ? 5.941 18.109 6.824 1 93.38 107 PHE B C 1
ATOM 2223 O O . PHE B 1 107 ? 5.504 17.312 7.656 1 93.38 107 PHE B O 1
ATOM 2230 N N . HIS B 1 108 ? 6.344 19.266 7.105 1 92.12 108 HIS B N 1
ATOM 2231 C CA . HIS B 1 108 ? 6.289 19.703 8.492 1 92.12 108 HIS B CA 1
ATOM 2232 C C . HIS B 1 108 ? 4.848 19.781 8.992 1 92.12 108 HIS B C 1
ATOM 2234 O O . HIS B 1 108 ? 4.543 19.297 10.094 1 92.12 108 HIS B O 1
ATOM 2240 N N . PHE B 1 109 ? 3.979 20.297 8.172 1 88.75 109 PHE B N 1
ATOM 2241 C CA . PHE B 1 109 ? 2.582 20.484 8.547 1 88.75 109 PHE B CA 1
ATOM 2242 C C . PHE B 1 109 ? 1.855 19.141 8.617 1 88.75 109 PHE B C 1
ATOM 2244 O O . PHE B 1 109 ? 0.905 18.984 9.383 1 88.75 109 PHE B O 1
ATOM 2251 N N . ASN B 1 110 ? 2.305 18.234 7.848 1 90.31 110 ASN B N 1
ATOM 2252 C CA . ASN B 1 110 ? 1.645 16.938 7.789 1 90.31 110 ASN B CA 1
ATOM 2253 C C . ASN B 1 110 ? 2.475 15.852 8.469 1 90.31 110 ASN B C 1
ATOM 2255 O O . ASN B 1 110 ? 2.363 14.672 8.133 1 90.31 110 ASN B O 1
ATOM 2259 N N . ARG B 1 111 ? 3.328 16.266 9.398 1 92.56 111 ARG B N 1
ATOM 2260 C CA . ARG B 1 111 ? 4.32 15.352 9.969 1 92.56 111 ARG B CA 1
ATOM 2261 C C . ARG B 1 111 ? 3.648 14.227 10.75 1 92.56 111 ARG B C 1
ATOM 2263 O O . ARG B 1 111 ? 4.117 13.094 10.742 1 92.56 111 ARG B O 1
ATOM 2270 N N . GLU B 1 112 ? 2.531 14.461 11.352 1 89.06 112 GLU B N 1
ATOM 2271 C CA . GLU B 1 112 ? 1.881 13.422 12.141 1 89.06 112 GLU B CA 1
ATOM 2272 C C . GLU B 1 112 ? 1.46 12.242 11.266 1 89.06 112 GLU B C 1
ATOM 2274 O O . GLU B 1 112 ? 1.779 11.094 11.57 1 89.06 112 GLU B O 1
ATOM 2279 N N . ILE B 1 113 ? 0.827 12.523 10.172 1 91.25 113 ILE B N 1
ATOM 2280 C CA . ILE B 1 113 ? 0.35 11.477 9.273 1 91.25 113 ILE B CA 1
ATOM 2281 C C . ILE B 1 113 ? 1.536 10.82 8.57 1 91.25 113 ILE B C 1
ATOM 2283 O O . ILE B 1 113 ? 1.542 9.609 8.352 1 91.25 113 ILE B O 1
ATOM 2287 N N . ALA B 1 114 ? 2.514 11.656 8.211 1 94.19 114 ALA B N 1
ATOM 2288 C CA . ALA B 1 114 ? 3.693 11.117 7.539 1 94.19 114 ALA B CA 1
ATOM 2289 C C . ALA B 1 114 ? 4.434 10.133 8.438 1 94.19 114 ALA B C 1
ATOM 2291 O O . ALA B 1 114 ? 4.809 9.039 8 1 94.19 114 ALA B O 1
ATOM 2292 N N . VAL B 1 115 ? 4.582 10.5 9.672 1 95.12 115 VAL B N 1
ATOM 2293 C CA . VAL B 1 115 ? 5.297 9.648 10.617 1 95.12 115 VAL B CA 1
ATOM 2294 C C . VAL B 1 115 ? 4.512 8.359 10.852 1 95.12 115 VAL B C 1
ATOM 2296 O O . VAL B 1 115 ? 5.086 7.266 10.844 1 95.12 115 VAL B O 1
ATOM 2299 N N . ARG B 1 116 ? 3.221 8.445 11.055 1 92.19 116 ARG B N 1
ATOM 2300 C CA . ARG B 1 116 ? 2.395 7.25 11.203 1 92.19 116 ARG B CA 1
ATOM 2301 C C . ARG B 1 116 ? 2.539 6.332 9.992 1 92.19 116 ARG B C 1
ATOM 2303 O O . ARG B 1 116 ? 2.674 5.117 10.141 1 92.19 116 ARG B O 1
ATOM 2310 N N . GLY B 1 117 ? 2.469 6.969 8.812 1 94.06 117 GLY B N 1
ATOM 2311 C CA . GLY B 1 117 ? 2.631 6.207 7.582 1 94.06 117 GLY B CA 1
ATOM 2312 C C . GLY B 1 117 ? 3.977 5.512 7.488 1 94.06 117 GLY B C 1
ATOM 2313 O O . GLY B 1 117 ? 4.047 4.336 7.121 1 94.06 117 GLY B O 1
ATOM 2314 N N . LEU B 1 118 ? 5.043 6.227 7.848 1 96.62 118 LEU B N 1
ATOM 2315 C CA . LEU B 1 118 ? 6.391 5.668 7.793 1 96.62 118 LEU B CA 1
ATOM 2316 C C . LEU B 1 118 ? 6.539 4.516 8.773 1 96.62 118 LEU B C 1
ATOM 2318 O O . LEU B 1 118 ? 7.082 3.465 8.43 1 96.62 118 LEU B O 1
ATOM 2322 N N . VAL B 1 119 ? 6.074 4.707 9.969 1 95.06 119 VAL B N 1
ATOM 2323 C CA . VAL B 1 119 ? 6.137 3.666 10.992 1 95.06 119 VAL B CA 1
ATOM 2324 C C . VAL B 1 119 ? 5.379 2.43 10.508 1 95.06 119 VAL B C 1
ATOM 2326 O O . VAL B 1 119 ? 5.871 1.305 10.633 1 95.06 119 VAL B O 1
ATOM 2329 N N . HIS B 1 120 ? 4.223 2.668 9.969 1 93.12 120 HIS B N 1
ATOM 2330 C CA . HIS B 1 120 ? 3.414 1.573 9.445 1 93.12 120 HIS B CA 1
ATOM 2331 C C . HIS B 1 120 ? 4.164 0.806 8.359 1 93.12 120 HIS B C 1
ATOM 2333 O O . HIS B 1 120 ? 4.199 -0.427 8.375 1 93.12 120 HIS B O 1
ATOM 2339 N N . ILE B 1 121 ? 4.75 1.479 7.422 1 95.56 121 ILE B N 1
ATOM 2340 C CA . ILE B 1 121 ? 5.504 0.872 6.328 1 95.56 121 ILE B CA 1
ATOM 2341 C C . ILE B 1 121 ? 6.672 0.065 6.891 1 95.56 121 ILE B C 1
ATOM 2343 O O . ILE B 1 121 ? 6.859 -1.1 6.531 1 95.56 121 ILE B O 1
ATOM 2347 N N . LEU B 1 122 ? 7.398 0.643 7.789 1 96.94 122 LEU B N 1
ATOM 2348 C CA . LEU B 1 122 ? 8.609 0.023 8.305 1 96.94 122 LEU B CA 1
ATOM 2349 C C . LEU B 1 122 ? 8.281 -1.194 9.164 1 96.94 122 LEU B C 1
ATOM 2351 O O . LEU B 1 122 ? 9 -2.193 9.141 1 96.94 122 LEU B O 1
ATOM 2355 N N . ASP B 1 123 ? 7.168 -1.156 9.906 1 94 123 ASP B N 1
ATOM 2356 C CA . ASP B 1 123 ? 6.82 -2.23 10.828 1 94 123 ASP B CA 1
ATOM 2357 C C . ASP B 1 123 ? 6.09 -3.359 10.109 1 94 123 ASP B C 1
ATOM 2359 O O . ASP B 1 123 ? 5.914 -4.445 10.664 1 94 123 ASP B O 1
ATOM 2363 N N . ARG B 1 124 ? 5.664 -3.107 8.961 1 92.19 124 ARG B N 1
ATOM 2364 C CA . ARG B 1 124 ? 4.918 -4.113 8.211 1 92.19 124 ARG B CA 1
ATOM 2365 C C . ARG B 1 124 ? 5.703 -4.574 6.984 1 92.19 124 ARG B C 1
ATOM 2367 O O . ARG B 1 124 ? 6.723 -5.258 7.113 1 92.19 124 ARG B O 1
ATOM 2374 N N . VAL B 1 125 ? 5.375 -4.059 5.805 1 92.62 125 VAL B N 1
ATOM 2375 C CA . VAL B 1 125 ? 5.977 -4.578 4.582 1 92.62 125 VAL B CA 1
ATOM 2376 C C . VAL B 1 125 ? 7.488 -4.352 4.613 1 92.62 125 VAL B C 1
ATOM 2378 O O . VAL B 1 125 ? 8.25 -5.105 4.004 1 92.62 125 VAL B O 1
ATOM 2381 N N . GLY B 1 126 ? 7.945 -3.34 5.324 1 96.44 126 GLY B N 1
ATOM 2382 C CA . GLY B 1 126 ? 9.367 -3.047 5.414 1 96.44 126 GLY B CA 1
ATOM 2383 C C . GLY B 1 126 ? 10.18 -4.191 5.988 1 96.44 126 GLY B C 1
ATOM 2384 O O . GLY B 1 126 ? 11.328 -4.402 5.602 1 96.44 126 GLY B O 1
ATOM 2385 N N . THR B 1 127 ? 9.602 -4.938 6.883 1 95.81 127 THR B N 1
ATOM 2386 C CA . THR B 1 127 ? 10.289 -6.059 7.512 1 95.81 127 THR B CA 1
ATOM 2387 C C . THR B 1 127 ? 10.641 -7.125 6.477 1 95.81 127 THR B C 1
ATOM 2389 O O . THR B 1 127 ? 11.594 -7.887 6.66 1 95.81 127 THR B O 1
ATOM 2392 N N . PHE B 1 128 ? 9.945 -7.113 5.406 1 95.38 128 PHE B N 1
ATOM 2393 C CA . PHE B 1 128 ? 10.195 -8.078 4.344 1 95.38 128 PHE B CA 1
ATOM 2394 C C . PHE B 1 128 ? 11.062 -7.473 3.25 1 95.38 128 PHE B C 1
ATOM 2396 O O . PHE B 1 128 ? 12.016 -8.102 2.787 1 95.38 128 PHE B O 1
ATOM 2403 N N . ILE B 1 129 ? 10.734 -6.281 2.873 1 95.69 129 ILE B N 1
ATOM 2404 C CA . ILE B 1 129 ? 11.438 -5.586 1.798 1 95.69 129 ILE B CA 1
ATOM 2405 C C . ILE B 1 129 ? 12.922 -5.473 2.139 1 95.69 129 ILE B C 1
ATOM 2407 O O . ILE B 1 129 ? 13.781 -5.645 1.27 1 95.69 129 ILE B O 1
ATOM 2411 N N . PHE B 1 130 ? 13.195 -5.262 3.373 1 97.88 130 PHE B N 1
ATOM 2412 C CA . PHE B 1 130 ? 14.57 -4.906 3.727 1 97.88 130 PHE B CA 1
ATOM 2413 C C . PHE B 1 130 ? 15.289 -6.102 4.34 1 97.88 130 PHE B C 1
ATOM 2415 O O . PHE B 1 130 ? 16.406 -5.961 4.848 1 97.88 130 PHE B O 1
ATOM 2422 N N . ASP B 1 131 ? 14.711 -7.238 4.301 1 96.88 131 ASP B N 1
ATOM 2423 C CA . ASP B 1 131 ? 15.328 -8.461 4.809 1 96.88 131 ASP B CA 1
ATOM 2424 C C . ASP B 1 131 ? 16.219 -9.109 3.752 1 96.88 131 ASP B C 1
ATOM 2426 O O . ASP B 1 131 ? 15.727 -9.727 2.809 1 96.88 131 ASP B O 1
ATOM 2430 N N . ASP B 1 132 ? 17.484 -9.039 4 1 96.38 132 ASP B N 1
ATOM 2431 C CA . ASP B 1 132 ? 18.453 -9.539 3.029 1 96.38 132 ASP B CA 1
ATOM 2432 C C . ASP B 1 132 ? 18.312 -11.047 2.838 1 96.38 132 ASP B C 1
ATOM 2434 O O . ASP B 1 132 ? 18.484 -11.555 1.728 1 96.38 132 ASP B O 1
ATOM 2438 N N . ASN B 1 133 ? 18 -11.68 3.869 1 97 133 ASN B N 1
ATOM 2439 C CA . ASN B 1 133 ? 17.891 -13.133 3.791 1 97 133 ASN B CA 1
ATOM 2440 C C . ASN B 1 133 ? 16.688 -13.57 2.959 1 97 133 ASN B C 1
ATOM 2442 O O . ASN B 1 133 ? 16.797 -14.5 2.152 1 97 133 ASN B O 1
ATOM 2446 N N . LEU B 1 134 ? 15.633 -12.922 3.131 1 96.88 134 LEU B N 1
ATOM 2447 C CA . LEU B 1 134 ? 14.422 -13.266 2.387 1 96.88 134 LEU B CA 1
ATOM 2448 C C . LEU B 1 134 ? 14.617 -13.023 0.893 1 96.88 134 LEU B C 1
ATOM 2450 O O . LEU B 1 134 ? 14.188 -13.836 0.067 1 96.88 134 LEU B O 1
ATOM 2454 N N . TYR B 1 135 ? 15.258 -12 0.562 1 95.25 135 TYR B N 1
ATOM 2455 C CA . TYR B 1 135 ? 15.453 -11.711 -0.854 1 95.25 135 TYR B CA 1
ATOM 2456 C C . TYR B 1 135 ? 16.484 -12.656 -1.467 1 95.25 135 TYR B C 1
ATOM 2458 O O . TYR B 1 135 ? 16.375 -13.031 -2.639 1 95.25 135 TYR B O 1
ATOM 2466 N N . ALA B 1 136 ? 17.453 -13.016 -0.713 1 96.12 136 ALA B N 1
ATOM 2467 C CA . ALA B 1 136 ? 18.391 -14.023 -1.2 1 96.12 136 ALA B CA 1
ATOM 2468 C C . ALA B 1 136 ? 17.672 -15.344 -1.488 1 96.12 136 ALA B C 1
ATOM 2470 O O . ALA B 1 136 ? 17.938 -15.984 -2.506 1 96.12 136 ALA B O 1
ATOM 2471 N N . LEU B 1 137 ? 16.812 -15.68 -0.582 1 96.75 137 LEU B N 1
ATOM 2472 C CA . LEU B 1 137 ? 16.016 -16.906 -0.746 1 96.75 137 LEU B CA 1
ATOM 2473 C C . LEU B 1 137 ? 15.125 -16.797 -1.977 1 96.75 137 LEU B C 1
ATOM 2475 O O . LEU B 1 137 ? 15 -17.766 -2.736 1 96.75 137 LEU B O 1
ATOM 2479 N N . LEU B 1 138 ? 14.531 -15.688 -2.17 1 95.56 138 LEU B N 1
ATOM 2480 C CA . LEU B 1 138 ? 13.664 -15.469 -3.32 1 95.56 138 LEU B CA 1
ATOM 2481 C C . LEU B 1 138 ? 14.453 -15.578 -4.621 1 95.56 138 LEU B C 1
ATOM 2483 O O . LEU B 1 138 ? 14.023 -16.266 -5.555 1 95.56 138 LEU B O 1
ATOM 2487 N N . GLU B 1 139 ? 15.539 -14.961 -4.68 1 94.44 139 GLU B N 1
ATOM 2488 C CA . GLU B 1 139 ? 16.375 -15 -5.871 1 94.44 139 GLU B CA 1
ATOM 2489 C C . GLU B 1 139 ? 16.844 -16.422 -6.172 1 94.44 139 GLU B C 1
ATOM 2491 O O . GLU B 1 139 ? 16.891 -16.828 -7.332 1 94.44 139 GLU B O 1
ATOM 2496 N N . GLY B 1 140 ? 17.234 -17.062 -5.148 1 95.56 140 GLY B N 1
ATOM 2497 C CA . GLY B 1 140 ? 17.609 -18.453 -5.312 1 95.56 140 GLY B CA 1
ATOM 2498 C C . GLY B 1 140 ? 16.5 -19.312 -5.875 1 95.56 140 GLY B C 1
ATOM 2499 O O . GLY B 1 140 ? 16.719 -20.125 -6.781 1 95.56 140 GLY B O 1
ATOM 2500 N N . TYR B 1 141 ? 15.406 -19.141 -5.305 1 95 141 TYR B N 1
ATOM 2501 C CA . TYR B 1 141 ? 14.242 -19.891 -5.766 1 95 141 TYR B CA 1
ATOM 2502 C C . TYR B 1 141 ? 13.93 -19.578 -7.219 1 95 141 TYR B C 1
ATOM 2504 O O . TYR B 1 141 ? 13.695 -20.484 -8.023 1 95 141 TYR B O 1
ATOM 2512 N N . GLU B 1 142 ? 13.898 -18.312 -7.535 1 91.56 142 GLU B N 1
ATOM 2513 C CA . GLU B 1 142 ? 13.594 -17.906 -8.906 1 91.56 142 GLU B CA 1
ATOM 2514 C C . GLU B 1 142 ? 14.641 -18.422 -9.883 1 91.56 142 GLU B C 1
ATOM 2516 O O . GLU B 1 142 ? 14.32 -18.781 -11.016 1 91.56 142 GLU B O 1
ATOM 2521 N N . GLY B 1 143 ? 15.844 -18.453 -9.461 1 93.31 143 GLY B N 1
ATOM 2522 C CA . GLY B 1 143 ? 16.891 -19.062 -10.266 1 93.31 143 GLY B CA 1
ATOM 2523 C C . GLY B 1 143 ? 16.656 -20.531 -10.523 1 93.31 143 GLY B C 1
ATOM 2524 O O . GLY B 1 143 ? 16.844 -21.016 -11.648 1 93.31 143 GLY B O 1
ATOM 2525 N N . ALA B 1 144 ? 16.219 -21.203 -9.539 1 94.25 144 ALA B N 1
ATOM 2526 C CA . ALA B 1 144 ? 15.906 -22.625 -9.664 1 94.25 144 ALA B CA 1
ATOM 2527 C C . ALA B 1 144 ? 14.734 -22.859 -10.617 1 94.25 144 ALA B C 1
ATOM 2529 O O . ALA B 1 144 ? 14.719 -23.828 -11.367 1 94.25 144 ALA B O 1
ATOM 2530 N N . VAL B 1 145 ? 13.812 -22.047 -10.477 1 90.19 145 VAL B N 1
ATOM 2531 C CA . VAL B 1 145 ? 12.656 -22.156 -11.359 1 90.19 145 VAL B CA 1
ATOM 2532 C C . VAL B 1 145 ? 13.086 -21.969 -12.812 1 90.19 145 VAL B C 1
ATOM 2534 O O . VAL B 1 145 ? 12.719 -22.75 -13.68 1 90.19 145 VAL B O 1
ATOM 2537 N N . ARG B 1 146 ? 13.914 -21.016 -13.062 1 91.69 146 ARG B N 1
ATOM 2538 C CA . ARG B 1 146 ? 14.398 -20.75 -14.414 1 91.69 146 ARG B CA 1
ATOM 2539 C C . ARG B 1 146 ? 15.219 -21.922 -14.945 1 91.69 146 ARG B C 1
ATOM 2541 O O . ARG B 1 146 ? 15.07 -22.312 -16.109 1 91.69 146 ARG B O 1
ATOM 2548 N N . ALA B 1 147 ? 15.992 -22.375 -14.117 1 93.25 147 ALA B N 1
ATOM 2549 C CA . ALA B 1 147 ? 16.797 -23.531 -14.508 1 93.25 147 ALA B CA 1
ATOM 2550 C C . ALA B 1 147 ? 15.93 -24.719 -14.867 1 93.25 147 ALA B C 1
ATOM 2552 O O . ALA B 1 147 ? 16.188 -25.422 -15.844 1 93.25 147 ALA B O 1
ATOM 2553 N N . SER B 1 148 ? 14.945 -24.969 -14.141 1 90.12 148 SER B N 1
ATOM 2554 C CA . SER B 1 148 ? 14.023 -26.062 -14.391 1 90.12 148 SER B CA 1
ATOM 2555 C C . SER B 1 148 ? 13.258 -25.859 -15.688 1 90.12 148 SER B C 1
ATOM 2557 O O . SER B 1 148 ? 13.031 -26.812 -16.438 1 90.12 148 SER B O 1
ATOM 2559 N N . GLU B 1 149 ? 12.859 -24.641 -15.898 1 87.94 149 GLU B N 1
ATOM 2560 C CA . GLU B 1 149 ? 12.141 -24.312 -17.125 1 87.94 149 GLU B CA 1
ATOM 2561 C C . GLU B 1 149 ? 13.031 -24.531 -18.359 1 87.94 149 GLU B C 1
ATOM 2563 O O . GLU B 1 149 ? 12.578 -25.078 -19.359 1 87.94 149 GLU B O 1
ATOM 2568 N N . GLU B 1 150 ? 14.242 -24.094 -18.266 1 91.19 150 GLU B N 1
ATOM 2569 C CA . GLU B 1 150 ? 15.188 -24.25 -19.375 1 91.19 150 GLU B CA 1
ATOM 2570 C C . GLU B 1 150 ? 15.461 -25.719 -19.641 1 91.19 150 GLU B C 1
ATOM 2572 O O . GLU B 1 150 ? 15.5 -26.156 -20.797 1 91.19 150 GLU B O 1
ATOM 2577 N N . GLU B 1 151 ? 15.664 -26.484 -18.672 1 91.31 151 GLU B N 1
ATOM 2578 C CA . GLU B 1 151 ? 15.914 -27.906 -18.812 1 91.31 151 GLU B CA 1
ATOM 2579 C C . GLU B 1 151 ? 14.719 -28.625 -19.438 1 91.31 151 GLU B C 1
ATOM 2581 O O . GLU B 1 151 ? 14.883 -29.484 -20.312 1 91.31 151 GLU B O 1
ATOM 2586 N N . SER B 1 152 ? 13.555 -28.297 -18.938 1 89.12 152 SER B N 1
ATOM 2587 C CA . SER B 1 152 ? 12.344 -28.891 -19.469 1 89.12 152 SER B CA 1
ATOM 2588 C C . SER B 1 152 ? 12.172 -28.578 -20.953 1 89.12 152 SER B C 1
ATOM 2590 O O . SER B 1 152 ? 11.719 -29.422 -21.734 1 89.12 152 SER B O 1
ATOM 2592 N N . ARG B 1 153 ? 12.461 -27.328 -21.312 1 89.44 153 ARG B N 1
ATOM 2593 C CA . ARG B 1 153 ? 12.375 -26.922 -22.719 1 89.44 153 ARG B CA 1
ATOM 2594 C C . ARG B 1 153 ? 13.359 -27.703 -23.578 1 89.44 153 ARG B C 1
ATOM 2596 O O . ARG B 1 153 ? 13.016 -28.125 -24.688 1 89.44 153 ARG B O 1
ATOM 2603 N N . ARG B 1 154 ? 14.555 -27.906 -23.078 1 91.75 154 ARG B N 1
ATOM 2604 C CA . ARG B 1 154 ? 15.594 -28.641 -23.781 1 91.75 154 ARG B CA 1
ATOM 2605 C C . ARG B 1 154 ? 15.188 -30.094 -24 1 91.75 154 ARG B C 1
ATOM 2607 O O . ARG B 1 154 ? 15.406 -30.656 -25.078 1 91.75 154 ARG B O 1
ATOM 2614 N N . LEU B 1 155 ? 14.492 -30.641 -23.125 1 92.44 155 LEU B N 1
ATOM 2615 C CA . LEU B 1 155 ? 14.164 -32.062 -23.125 1 92.44 155 LEU B CA 1
ATOM 2616 C C . LEU B 1 155 ? 12.773 -32.281 -23.703 1 92.44 155 LEU B C 1
ATOM 2618 O O . LEU B 1 155 ? 12.406 -33.438 -24.016 1 92.44 155 LEU B O 1
ATOM 2622 N N . GLY B 1 156 ? 12.016 -31.188 -23.844 1 86.19 156 GLY B N 1
ATOM 2623 C CA . GLY B 1 156 ? 10.664 -31.312 -24.359 1 86.19 156 GLY B CA 1
ATOM 2624 C C . GLY B 1 156 ? 9.719 -31.984 -23.375 1 86.19 156 GLY B C 1
ATOM 2625 O O . GLY B 1 156 ? 8.875 -32.781 -23.781 1 86.19 156 GLY B O 1
ATOM 2626 N N . VAL B 1 157 ? 9.977 -31.859 -22.125 1 85.06 157 VAL B N 1
ATOM 2627 C CA . VAL B 1 157 ? 9.141 -32.5 -21.109 1 85.06 157 VAL B CA 1
ATOM 2628 C C . VAL B 1 157 ? 8.414 -31.406 -20.297 1 85.06 157 VAL B C 1
ATOM 2630 O O . VAL B 1 157 ? 8.688 -30.219 -20.453 1 85.06 157 VAL B O 1
ATOM 2633 N N . GLN B 1 158 ? 7.449 -31.75 -19.484 1 81.44 158 GLN B N 1
ATOM 2634 C CA . GLN B 1 158 ? 6.703 -30.828 -18.625 1 81.44 158 GLN B CA 1
ATOM 2635 C C . GLN B 1 158 ? 7.602 -30.25 -17.531 1 81.44 158 GLN B C 1
ATOM 2637 O O . GLN B 1 158 ? 8.461 -30.938 -16.984 1 81.44 158 GLN B O 1
ATOM 2642 N N . VAL B 1 159 ? 7.461 -28.938 -17.266 1 81.38 159 VAL B N 1
ATOM 2643 C CA . VAL B 1 159 ? 8.273 -28.234 -16.266 1 81.38 159 VAL B CA 1
ATOM 2644 C C . VAL B 1 159 ? 7.969 -28.781 -14.883 1 81.38 159 VAL B C 1
ATOM 2646 O O . VAL B 1 159 ? 6.805 -28.953 -14.508 1 81.38 159 VAL B O 1
ATOM 2649 N N . ALA B 1 160 ? 9.031 -29.219 -14.164 1 80.19 160 ALA B N 1
ATOM 2650 C CA . ALA B 1 160 ? 8.922 -29.562 -12.75 1 80.19 160 ALA B CA 1
ATOM 2651 C C . ALA B 1 160 ? 9.336 -28.375 -11.867 1 80.19 160 ALA B C 1
ATOM 2653 O O . ALA B 1 160 ? 10.523 -28.062 -11.766 1 80.19 160 ALA B O 1
ATOM 2654 N N . LEU B 1 161 ? 8.367 -27.703 -11.195 1 83.5 161 LEU B N 1
ATOM 2655 C CA . LEU B 1 161 ? 8.695 -26.547 -10.367 1 83.5 161 LEU B CA 1
ATOM 2656 C C . LEU B 1 161 ? 9.375 -26.984 -9.07 1 83.5 161 LEU B C 1
ATOM 2658 O O . LEU B 1 161 ? 8.961 -27.953 -8.453 1 83.5 161 LEU B O 1
ATOM 2662 N N . PRO B 1 162 ? 10.469 -26.297 -8.781 1 89.06 162 PRO B N 1
ATOM 2663 C CA . PRO B 1 162 ? 11.109 -26.594 -7.504 1 89.06 162 PRO B CA 1
ATOM 2664 C C . PRO B 1 162 ? 10.203 -26.328 -6.305 1 89.06 162 PRO B C 1
ATOM 2666 O O . PRO B 1 162 ? 9.227 -25.578 -6.422 1 89.06 162 PRO B O 1
ATOM 2669 N N . GLU B 1 163 ? 10.555 -26.969 -5.25 1 90 163 GLU B N 1
ATOM 2670 C CA . GLU B 1 163 ? 9.781 -26.734 -4.031 1 90 163 GLU B CA 1
ATOM 2671 C C . GLU B 1 163 ? 10 -25.328 -3.494 1 90 163 GLU B C 1
ATOM 2673 O O . GLU B 1 163 ? 11.133 -24.828 -3.475 1 90 163 GLU B O 1
ATOM 2678 N N . LEU B 1 164 ? 8.961 -24.688 -3.133 1 92.06 164 LEU B N 1
ATOM 2679 C CA . LEU B 1 164 ? 9.016 -23.359 -2.545 1 92.06 164 LEU B CA 1
ATOM 2680 C C . LEU B 1 164 ? 9.531 -23.422 -1.109 1 92.06 164 LEU B C 1
ATOM 2682 O O . LEU B 1 164 ? 8.977 -24.141 -0.277 1 92.06 164 LEU B O 1
ATOM 2686 N N . PRO B 1 165 ? 10.625 -22.703 -0.855 1 94.5 165 PRO B N 1
ATOM 2687 C CA . PRO B 1 165 ? 11.102 -22.672 0.531 1 94.5 165 PRO B CA 1
ATOM 2688 C C . PRO B 1 165 ? 10 -22.297 1.522 1 94.5 165 PRO B C 1
ATOM 2690 O O . PRO B 1 165 ? 9.188 -21.406 1.241 1 94.5 165 PRO B O 1
ATOM 2693 N N . PRO B 1 166 ? 9.969 -22.969 2.637 1 95 166 PRO B N 1
ATOM 2694 C CA . PRO B 1 166 ? 8.898 -22.734 3.611 1 95 166 PRO B CA 1
ATOM 2695 C C . PRO B 1 166 ? 8.805 -21.281 4.043 1 95 166 PRO B C 1
ATOM 2697 O O . PRO B 1 166 ? 7.703 -20.766 4.289 1 95 166 PRO B O 1
ATOM 2700 N N . GLU B 1 167 ? 9.953 -20.594 4.129 1 95.25 167 GLU B N 1
ATOM 2701 C CA . GLU B 1 167 ? 9.969 -19.188 4.535 1 95.25 167 GLU B CA 1
ATOM 2702 C C . GLU B 1 167 ? 9.188 -18.312 3.553 1 95.25 167 GLU B C 1
ATOM 2704 O O . GLU B 1 167 ? 8.539 -17.359 3.953 1 95.25 167 GLU B O 1
ATOM 2709 N N . LEU B 1 168 ? 9.242 -18.672 2.346 1 94.25 168 LEU B N 1
ATOM 2710 C CA . LEU B 1 168 ? 8.578 -17.906 1.298 1 94.25 168 LEU B CA 1
ATOM 2711 C C . LEU B 1 168 ? 7.098 -18.266 1.213 1 94.25 168 LEU B C 1
ATOM 2713 O O . LEU B 1 168 ? 6.289 -17.469 0.728 1 94.25 168 LEU B O 1
ATOM 2717 N N . ALA B 1 169 ? 6.793 -19.453 1.705 1 92.06 169 ALA B N 1
ATOM 2718 C CA . ALA B 1 169 ? 5.426 -19.953 1.611 1 92.06 169 ALA B CA 1
ATOM 2719 C C . ALA B 1 169 ? 4.586 -19.484 2.791 1 92.06 169 ALA B C 1
ATOM 2721 O O . ALA B 1 169 ? 3.357 -19.609 2.777 1 92.06 169 ALA B O 1
ATOM 2722 N N . MET B 1 170 ? 5.219 -18.938 3.797 1 92.69 170 MET B N 1
ATOM 2723 C CA . MET B 1 170 ? 4.504 -18.484 4.992 1 92.69 170 MET B CA 1
ATOM 2724 C C . MET B 1 170 ? 3.449 -17.453 4.637 1 92.69 170 MET B C 1
ATOM 2726 O O . MET B 1 170 ? 3.689 -16.578 3.799 1 92.69 170 MET B O 1
ATOM 2730 N N . PRO B 1 171 ? 2.303 -17.594 5.27 1 89.12 171 PRO B N 1
ATOM 2731 C CA . PRO B 1 171 ? 1.286 -16.562 5.023 1 89.12 171 PRO B CA 1
ATOM 2732 C C . PRO B 1 171 ? 1.688 -15.195 5.566 1 89.12 171 PRO B C 1
ATOM 2734 O O . PRO B 1 171 ? 2.328 -15.102 6.617 1 89.12 171 PRO B O 1
ATOM 2737 N N . TYR B 1 172 ? 1.422 -14.188 4.777 1 86.81 172 TYR B N 1
ATOM 2738 C CA . TYR B 1 172 ? 1.587 -12.805 5.211 1 86.81 172 TYR B CA 1
ATOM 2739 C C . TYR B 1 172 ? 0.321 -12.289 5.887 1 86.81 172 TYR B C 1
ATOM 2741 O O . TYR B 1 172 ? -0.771 -12.375 5.32 1 86.81 172 TYR B O 1
ATOM 2749 N N . SER B 1 173 ? 0.421 -12.031 7.164 1 72.19 173 SER B N 1
ATOM 2750 C CA . SER B 1 173 ? -0.724 -11.469 7.871 1 72.19 173 SER B CA 1
ATOM 2751 C C . SER B 1 173 ? -0.689 -9.945 7.848 1 72.19 173 SER B C 1
ATOM 2753 O O . SER B 1 173 ? 0.295 -9.328 8.266 1 72.19 173 SER B O 1
ATOM 2755 N N . HIS B 1 174 ? -1.577 -9.32 7.043 1 64.56 174 HIS B N 1
ATOM 2756 C CA . HIS B 1 174 ? -1.684 -7.871 6.965 1 64.56 174 HIS B CA 1
ATOM 2757 C C . HIS B 1 174 ? -1.938 -7.262 8.344 1 64.56 174 HIS B C 1
ATOM 2759 O O . HIS B 1 174 ? -2.531 -7.906 9.211 1 64.56 174 HIS B O 1
#

Radius of gyration: 22.22 Å; Cα contacts (8 Å, |Δi|>4): 418; chains: 2; bounding box: 53×71×46 Å